Protein 1XHC (pdb70)

Radius of gyration: 20.97 Å; Cα contacts (8 Å, |Δi|>4): 782; chains: 1; bounding box: 45×45×58 Å

Structure (mmCIF, N/CA/C/O backbone):
data_1XHC
#
_entry.id   1XHC
#
_cell.length_a   60.335
_cell.length_b   73.737
_cell.length_c   95.849
_cell.angle_alpha   90.00
_cell.angle_beta   90.00
_cell.angle_gamma   90.00
#
_symmetry.space_group_name_H-M   'P 21 21 21'
#
loop_
_entity.id
_entity.type
_entity.pdbx_description
1 polymer 'NADH oxidase /nitrite reductase'
2 non-polymer 'FLAVIN-ADENINE DINUCLEOTIDE'
3 water water
#
loop_
_atom_site.group_PDB
_atom_site.id
_atom_site.type_symbol
_atom_site.label_atom_id
_atom_site.label_alt_id
_atom_site.label_comp_id
_atom_site.label_asym_id
_atom_site.label_entity_id
_atom_site.label_seq_id
_atom_site.pdbx_PDB_ins_code
_atom_site.Cartn_x
_atom_site.Cartn_y
_atom_site.Cartn_z
_atom_site.occupancy
_atom_site.B_iso_or_equiv
_atom_site.auth_seq_id
_atom_site.auth_comp_id
_atom_site.auth_asym_id
_atom_site.auth_atom_id
_atom_site.pdbx_PDB_model_num
ATOM 1 N N . SER A 1 9 ? 42.404 53.063 54.280 1.00 42.56 1 SER A N 1
ATOM 2 C CA . SER A 1 9 ? 41.203 53.562 53.521 1.00 42.50 1 SER A CA 1
ATOM 3 C C . SER A 1 9 ? 40.844 52.594 52.403 1.00 41.76 1 SER A C 1
ATOM 4 O O . SER A 1 9 ? 41.704 52.204 51.636 1.00 41.84 1 SER A O 1
ATOM 7 N N . LYS A 1 10 ? 39.576 52.188 52.349 1.00 41.23 2 LYS A N 1
ATOM 8 C CA . LYS A 1 10 ? 39.068 51.311 51.286 1.00 40.67 2 LYS A CA 1
ATOM 9 C C . LYS A 1 10 ? 38.683 52.150 50.048 1.00 39.74 2 LYS A C 1
ATOM 10 O O . LYS A 1 10 ? 37.814 53.006 50.119 1.00 39.27 2 LYS A O 1
ATOM 16 N N . VAL A 1 11 ? 39.372 51.910 48.941 1.00 38.79 3 VAL A N 1
ATOM 17 C CA . VAL A 1 11 ? 38.996 52.461 47.675 1.00 38.45 3 VAL A CA 1
ATOM 18 C C . VAL A 1 11 ? 38.308 51.365 46.850 1.00 37.75 3 VAL A C 1
ATOM 19 O O . VAL A 1 11 ? 38.867 50.284 46.610 1.00 37.23 3 VAL A O 1
ATOM 23 N N . VAL A 1 12 ? 37.075 51.650 46.457 1.00 36.67 4 VAL A N 1
ATOM 24 C CA . VAL A 1 12 ? 36.339 50.778 45.596 1.00 36.03 4 VAL A CA 1
ATOM 25 C C . VAL A 1 12 ? 36.220 51.423 44.217 1.00 34.96 4 VAL A C 1
ATOM 26 O O . VAL A 1 12 ? 35.959 52.616 44.081 1.00 34.15 4 VAL A O 1
ATOM 30 N N . ILE A 1 13 ? 36.445 50.608 43.206 1.00 34.67 5 ILE A N 1
ATOM 31 C CA . ILE A 1 13 ? 36.449 51.041 41.816 1.00 34.63 5 ILE A CA 1
ATOM 32 C C . ILE A 1 13 ? 35.489 50.127 41.071 1.00 34.99 5 ILE A C 1
ATOM 33 O O . ILE A 1 13 ? 35.664 48.903 41.088 1.00 34.52 5 ILE A O 1
ATOM 38 N N . VAL A 1 14 ? 34.474 50.725 40.445 1.00 35.10 6 VAL A N 1
ATOM 39 C CA . VAL A 1 14 ? 33.554 49.994 39.588 1.00 35.36 6 VAL A CA 1
ATOM 40 C C . VAL A 1 14 ? 34.018 50.171 38.146 1.00 35.46 6 VAL A C 1
ATOM 41 O O . VAL A 1 14 ? 33.979 51.296 37.602 1.00 34.34 6 VAL A O 1
ATOM 45 N N . GLY A 1 15 ? 34.449 49.047 37.544 1.00 35.58 7 GLY A N 1
ATOM 46 C CA . GLY A 1 15 ? 35.007 49.014 36.206 1.00 35.65 7 GLY A CA 1
ATOM 47 C C . GLY A 1 15 ? 36.491 48.649 36.205 1.00 36.19 7 GLY A C 1
ATOM 48 O O . GLY A 1 15 ? 37.293 49.253 36.917 1.00 36.41 7 GLY A O 1
ATOM 49 N N . ASN A 1 16 ? 36.845 47.671 35.379 1.00 36.57 8 ASN A N 1
ATOM 50 C CA . ASN A 1 16 ? 38.218 47.196 35.213 1.00 37.18 8 ASN A CA 1
ATOM 51 C C . ASN A 1 16 ? 38.702 47.371 33.734 1.00 37.37 8 ASN A C 1
ATOM 52 O O . ASN A 1 16 ? 39.489 46.591 33.239 1.00 37.43 8 ASN A O 1
ATOM 57 N N . GLY A 1 17 ? 38.199 48.407 33.047 1.00 37.25 9 GLY A N 1
ATOM 58 C CA . GLY A 1 17 ? 38.765 48.845 31.789 1.00 36.97 9 GLY A CA 1
ATOM 59 C C . GLY A 1 17 ? 40.098 49.512 32.098 1.00 37.12 9 GLY A C 1
ATOM 60 O O . GLY A 1 17 ? 40.545 49.463 33.223 1.00 37.95 9 GLY A O 1
ATOM 61 N N . PRO A 1 18 ? 40.742 50.131 31.114 1.00 36.38 10 PRO A N 1
ATOM 62 C CA . PRO A 1 18 ? 42.033 50.775 31.344 1.00 36.12 10 PRO A CA 1
ATOM 63 C C . PRO A 1 18 ? 42.041 51.897 32.433 1.00 35.60 10 PRO A C 1
ATOM 64 O O . PRO A 1 18 ? 43.051 52.127 33.064 1.00 35.51 10 PRO A O 1
ATOM 68 N N . GLY A 1 19 ? 40.916 52.573 32.598 1.00 35.49 11 GLY A N 1
ATOM 69 C CA . GLY A 1 19 ? 40.724 53.566 33.621 1.00 34.96 11 GLY A CA 1
ATOM 70 C C . GLY A 1 19 ? 40.825 52.954 34.995 1.00 34.95 11 GLY A C 1
ATOM 71 O O . GLY A 1 19 ? 41.715 53.297 35.760 1.00 34.08 11 GLY A O 1
ATOM 72 N N . GLY A 1 20 ? 39.890 52.052 35.304 1.00 35.15 12 GLY A N 1
ATOM 73 C CA . GLY A 1 20 ? 39.826 51.411 36.611 1.00 35.45 12 GLY A CA 1
ATOM 74 C C . GLY A 1 20 ? 41.040 50.566 36.929 1.00 35.67 12 GLY A C 1
ATOM 75 O O . GLY A 1 20 ? 41.500 50.503 38.080 1.00 35.02 12 GLY A O 1
ATOM 76 N N . PHE A 1 21 ? 41.553 49.909 35.908 1.00 36.37 13 PHE A N 1
ATOM 77 C CA . PHE A 1 21 ? 42.715 49.040 36.062 1.00 36.85 13 PHE A CA 1
ATOM 78 C C . PHE A 1 21 ? 43.972 49.852 36.414 1.00 36.48 13 PHE A C 1
ATOM 79 O O . PHE A 1 21 ? 44.739 49.479 37.289 1.00 35.92 13 PHE A O 1
ATOM 87 N N . GLU A 1 22 ? 44.163 50.964 35.711 1.00 36.43 14 GLU A N 1
ATOM 88 C CA . GLU A 1 22 ? 45.301 51.858 35.941 1.00 36.14 14 GLU A CA 1
ATOM 89 C C . GLU A 1 22 ? 45.200 52.501 37.323 1.00 35.31 14 GLU A C 1
ATOM 90 O O . GLU A 1 22 ? 46.180 52.532 38.071 1.00 34.93 14 GLU A O 1
ATOM 96 N N . LEU A 1 23 ? 44.008 52.990 37.666 1.00 34.78 15 LEU A N 1
ATOM 97 C CA . LEU A 1 23 ? 43.743 53.552 39.014 1.00 34.77 15 LEU A CA 1
ATOM 98 C C . LEU A 1 23 ? 44.113 52.574 40.105 1.00 34.67 15 LEU A C 1
ATOM 99 O O . LEU A 1 23 ? 44.777 52.944 41.055 1.00 34.98 15 LEU A O 1
ATOM 104 N N . ALA A 1 24 ? 43.697 51.319 39.943 1.00 34.73 16 ALA A N 1
ATOM 105 C CA . ALA A 1 24 ? 43.969 50.248 40.905 1.00 34.85 16 ALA A CA 1
ATOM 106 C C . ALA A 1 24 ? 45.469 49.991 41.097 1.00 34.94 16 ALA A C 1
ATOM 107 O O . ALA A 1 24 ? 45.949 49.961 42.224 1.00 35.35 16 ALA A O 1
ATOM 109 N N . LYS A 1 25 ? 46.201 49.824 39.998 1.00 34.93 17 LYS A N 1
ATOM 110 C CA . LYS A 1 25 ? 47.653 49.712 40.042 1.00 35.02 17 LYS A CA 1
ATOM 111 C C . LYS A 1 25 ? 48.312 50.884 40.765 1.00 34.74 17 LYS A C 1
ATOM 112 O O . LYS A 1 25 ? 49.225 50.676 41.529 1.00 34.11 17 LYS A O 1
ATOM 116 N N . GLN A 1 26 ? 47.837 52.107 40.517 1.00 35.24 18 GLN A N 1
ATOM 117 C CA . GLN A 1 26 ? 48.439 53.318 41.101 1.00 35.48 18 GLN A CA 1
ATOM 118 C C . GLN A 1 26 ? 48.102 53.533 42.575 1.00 35.24 18 GLN A C 1
ATOM 119 O O . GLN A 1 26 ? 48.813 54.282 43.252 1.00 34.58 18 GLN A O 1
ATOM 125 N N . LEU A 1 27 ? 47.022 52.903 43.054 1.00 35.24 19 LEU A N 1
ATOM 126 C CA . LEU A 1 27 ? 46.547 53.061 44.441 1.00 35.64 19 LEU A CA 1
ATOM 127 C C . LEU A 1 27 ? 46.855 51.885 45.388 1.00 35.40 19 LEU A C 1
ATOM 128 O O . LEU A 1 27 ? 46.778 52.044 46.609 1.00 34.41 19 LEU A O 1
ATOM 133 N N . SER A 1 28 ? 47.170 50.720 44.818 1.00 36.14 20 SER A N 1
ATOM 134 C CA . SER A 1 28 ? 47.188 49.443 45.571 1.00 36.77 20 SER A CA 1
ATOM 135 C C . SER A 1 28 ? 48.324 49.330 46.573 1.00 37.73 20 SER A C 1
ATOM 136 O O . SER A 1 28 ? 48.176 48.668 47.582 1.00 37.90 20 SER A O 1
ATOM 139 N N . GLN A 1 29 ? 49.456 49.987 46.290 1.00 38.83 21 GLN A N 1
ATOM 140 C CA . GLN A 1 29 ? 50.589 50.024 47.217 1.00 39.47 21 GLN A CA 1
ATOM 141 C C . GLN A 1 29 ? 50.333 50.975 48.385 1.00 39.77 21 GLN A C 1
ATOM 142 O O . GLN A 1 29 ? 51.113 51.016 49.305 1.00 39.44 21 GLN A O 1
ATOM 148 N N . THR A 1 30 ? 49.220 51.721 48.337 1.00 40.72 22 THR A N 1
ATOM 149 C CA . THR A 1 30 ? 48.919 52.796 49.310 1.00 41.15 22 THR A CA 1
ATOM 150 C C . THR A 1 30 ? 47.620 52.553 50.077 1.00 41.43 22 THR A C 1
ATOM 151 O O . THR A 1 30 ? 47.592 52.713 51.283 1.00 41.54 22 THR A O 1
ATOM 155 N N . TYR A 1 31 ? 46.541 52.215 49.347 1.00 41.83 23 TYR A N 1
ATOM 156 C CA . TYR A 1 31 ? 45.196 51.957 49.916 1.00 41.69 23 TYR A CA 1
ATOM 157 C C . TYR A 1 31 ? 44.787 50.497 49.775 1.00 41.38 23 TYR A C 1
ATOM 158 O O . TYR A 1 31 ? 45.455 49.705 49.093 1.00 40.84 23 TYR A O 1
ATOM 167 N N . GLU A 1 32 ? 43.687 50.162 50.440 1.00 41.25 24 GLU A N 1
ATOM 168 C CA . GLU A 1 32 ? 43.031 48.851 50.337 1.00 41.46 24 GLU A CA 1
ATOM 169 C C . GLU A 1 32 ? 42.059 48.962 49.165 1.00 40.89 24 GLU A C 1
ATOM 170 O O . GLU A 1 32 ? 41.011 49.611 49.291 1.00 41.03 24 GLU A O 1
ATOM 176 N N . VAL A 1 33 ? 42.431 48.365 48.020 1.00 40.22 25 VAL A N 1
ATOM 177 C CA . VAL A 1 33 ? 41.716 48.532 46.744 1.00 39.41 25 VAL A CA 1
ATOM 178 C C . VAL A 1 33 ? 40.873 47.306 46.315 1.00 38.78 25 VAL A C 1
ATOM 179 O O . VAL A 1 33 ? 41.376 46.200 46.192 1.00 38.48 25 VAL A O 1
ATOM 183 N N . THR A 1 34 ? 39.593 47.545 46.053 1.00 38.31 26 THR A N 1
ATOM 184 C CA . THR A 1 34 ? 38.696 46.542 45.423 1.00 37.96 26 THR A CA 1
ATOM 185 C C . THR A 1 34 ? 38.217 47.037 44.045 1.00 37.37 26 THR A C 1
ATOM 186 O O . THR A 1 34 ? 37.748 48.149 43.926 1.00 35.92 26 THR A O 1
ATOM 190 N N . VAL A 1 35 ? 38.351 46.179 43.025 1.00 37.65 27 VAL A N 1
ATOM 191 C CA . VAL A 1 35 ? 37.793 46.424 41.697 1.00 37.85 27 VAL A CA 1
ATOM 192 C C . VAL A 1 35 ? 36.601 45.516 41.458 1.00 38.42 27 VAL A C 1
ATOM 193 O O . VAL A 1 35 ? 36.652 44.299 41.742 1.00 38.15 27 VAL A O 1
ATOM 197 N N . ILE A 1 36 ? 35.524 46.102 40.931 1.00 38.83 28 ILE A N 1
ATOM 198 C CA . ILE A 1 36 ? 34.304 45.353 40.644 1.00 38.70 28 ILE A CA 1
ATOM 199 C C . ILE A 1 36 ? 34.026 45.506 39.156 1.00 38.85 28 ILE A C 1
ATOM 200 O O . ILE A 1 36 ? 33.905 46.611 38.666 1.00 38.86 28 ILE A O 1
ATOM 205 N N . ASP A 1 37 ? 33.947 44.387 38.442 1.00 38.79 29 ASP A N 1
ATOM 206 C CA . ASP A 1 37 ? 33.577 44.421 37.029 1.00 38.28 29 ASP A CA 1
ATOM 207 C C . ASP A 1 37 ? 32.628 43.278 36.687 1.00 38.26 29 ASP A C 1
ATOM 208 O O . ASP A 1 37 ? 32.776 42.180 37.186 1.00 37.23 29 ASP A O 1
ATOM 213 N N . LYS A 1 38 ? 31.676 43.554 35.798 1.00 38.72 30 LYS A N 1
ATOM 214 C CA . LYS A 1 38 ? 30.660 42.580 35.448 1.00 39.31 30 LYS A CA 1
ATOM 215 C C . LYS A 1 38 ? 31.142 41.566 34.416 1.00 39.01 30 LYS A C 1
ATOM 216 O O . LYS A 1 38 ? 30.503 40.533 34.239 1.00 38.32 30 LYS A O 1
ATOM 222 N N . GLU A 1 39 ? 32.253 41.850 33.733 1.00 39.04 31 GLU A N 1
ATOM 223 C CA . GLU A 1 39 ? 32.811 40.879 32.775 1.00 39.60 31 GLU A CA 1
ATOM 224 C C . GLU A 1 39 ? 33.559 39.772 33.538 1.00 39.17 31 GLU A C 1
ATOM 225 O O . GLU A 1 39 ? 34.165 40.032 34.587 1.00 38.32 31 GLU A O 1
ATOM 231 N N . PRO A 1 40 ? 33.455 38.524 33.061 1.00 39.27 32 PRO A N 1
ATOM 232 C CA . PRO A 1 40 ? 34.028 37.379 33.784 1.00 39.56 32 PRO A CA 1
ATOM 233 C C . PRO A 1 40 ? 35.560 37.187 33.615 1.00 39.85 32 PRO A C 1
ATOM 234 O O . PRO A 1 40 ? 36.101 36.192 34.104 1.00 40.73 32 PRO A O 1
ATOM 238 N N . VAL A 1 41 ? 36.230 38.1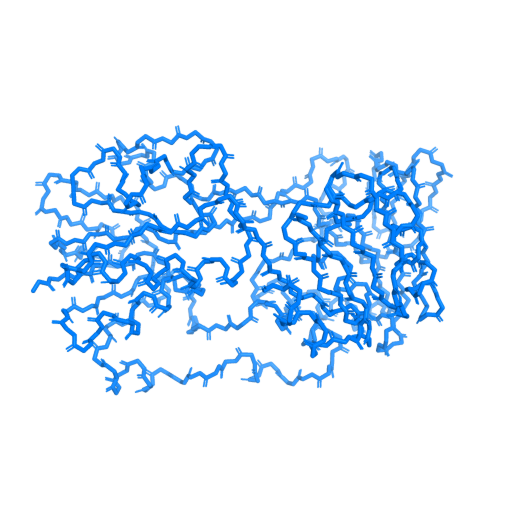51 32.966 1.00 39.92 33 VAL A N 1
ATOM 239 C CA . VAL A 1 41 ? 37.649 38.062 32.597 1.00 39.69 33 VAL A CA 1
ATOM 240 C C . VAL A 1 41 ? 38.408 39.292 33.086 1.00 39.37 33 VAL A C 1
ATOM 241 O O . VAL A 1 41 ? 37.824 40.379 33.227 1.00 39.04 33 VAL A O 1
ATOM 245 N N . PRO A 1 42 ? 39.709 39.130 33.336 1.00 39.01 34 PRO A N 1
ATOM 246 C CA . PRO A 1 42 ? 40.531 40.233 33.786 1.00 38.86 34 PRO A CA 1
ATOM 247 C C . PRO A 1 42 ? 40.779 41.278 32.667 1.00 39.03 34 PRO A C 1
ATOM 248 O O . PRO A 1 42 ? 40.274 41.136 31.541 1.00 38.59 34 PRO A O 1
ATOM 252 N N . TYR A 1 43 ? 41.528 42.325 32.996 1.00 38.45 35 TYR A N 1
ATOM 253 C CA . TYR A 1 43 ? 41.767 43.401 32.062 1.00 38.24 35 TYR A CA 1
ATOM 254 C C . TYR A 1 43 ? 42.374 42.897 30.725 1.00 37.85 35 TYR A C 1
ATOM 255 O O . TYR A 1 43 ? 43.301 42.090 30.721 1.00 37.78 35 TYR A O 1
ATOM 264 N N . TYR A 1 44 ? 41.810 43.366 29.606 1.00 37.65 36 TYR A N 1
ATOM 265 C CA . TYR A 1 44 ? 42.364 43.121 28.275 1.00 37.56 36 TYR A CA 1
ATOM 266 C C . TYR A 1 44 ? 42.385 44.419 27.543 1.00 37.30 36 TYR A C 1
ATOM 267 O O . TYR A 1 44 ? 41.595 45.280 27.807 1.00 37.49 36 TYR A O 1
ATOM 276 N N . SER A 1 45 ? 43.304 44.525 26.604 1.00 37.65 37 SER A N 1
ATOM 277 C CA . SER A 1 45 ? 43.487 45.695 25.774 1.00 37.71 37 SER A CA 1
ATOM 278 C C . SER A 1 45 ? 42.445 45.771 24.639 1.00 37.70 37 SER A C 1
ATOM 279 O O . SER A 1 45 ? 42.420 44.908 23.740 1.00 37.72 37 SER A O 1
ATOM 282 N N . LYS A 1 46 ? 41.595 46.804 24.687 1.00 36.92 38 LYS A N 1
ATOM 283 C CA . LYS A 1 46 ? 40.631 47.064 23.633 1.00 36.56 38 LYS A CA 1
ATOM 284 C C . LYS A 1 46 ? 41.267 47.566 22.322 1.00 36.79 38 LYS A C 1
ATOM 285 O O . LYS A 1 46 ? 40.812 47.164 21.251 1.00 37.27 38 LYS A O 1
ATOM 291 N N . PRO A 1 47 ? 42.242 48.476 22.382 1.00 36.48 39 PRO A N 1
ATOM 292 C CA . PRO A 1 47 ? 42.968 48.884 21.166 1.00 37.43 39 PRO A CA 1
ATOM 293 C C . PRO A 1 47 ? 43.589 47.723 20.338 1.00 37.72 39 PRO A C 1
ATOM 294 O O . PRO A 1 47 ? 43.827 47.893 19.145 1.00 37.71 39 PRO A O 1
ATOM 298 N N . MET A 1 48 ? 43.839 46.574 20.972 1.00 38.01 40 MET A N 1
ATOM 299 C CA . MET A 1 48 ? 44.395 45.423 20.283 1.00 38.35 40 MET A CA 1
ATOM 300 C C . MET A 1 48 ? 43.324 44.466 19.757 1.00 37.48 40 MET A C 1
ATOM 301 O O . MET A 1 48 ? 43.661 43.494 19.110 1.00 36.49 40 MET A O 1
ATOM 310 N N . LEU A 1 49 ? 42.046 44.740 20.007 1.00 37.50 41 LEU A N 1
ATOM 311 C CA . LEU A 1 49 ? 40.970 43.800 19.591 1.00 38.11 41 LEU A CA 1
ATOM 312 C C . LEU A 1 49 ? 40.846 43.609 18.068 1.00 37.55 41 LEU A C 1
ATOM 313 O O . LEU A 1 49 ? 40.642 42.515 17.628 1.00 37.03 41 LEU A O 1
ATOM 318 N N . SER A 1 50 ? 40.985 44.682 17.289 1.00 37.82 42 SER A N 1
ATOM 319 C CA . SER A 1 50 ? 41.033 44.579 15.809 1.00 38.23 42 SER A CA 1
ATOM 320 C C . SER A 1 50 ? 42.142 43.651 15.324 1.00 37.83 42 SER A C 1
ATOM 321 O O . SER A 1 50 ? 41.962 42.919 14.351 1.00 36.39 42 SER A O 1
ATOM 324 N N . HIS A 1 51 ? 43.296 43.714 16.003 1.00 37.96 43 HIS A N 1
ATOM 325 C CA . HIS A 1 51 ? 44.445 42.832 15.701 1.00 38.65 43 HIS A CA 1
ATOM 326 C C . HIS A 1 51 ? 44.125 41.361 15.899 1.00 36.99 43 HIS A C 1
ATOM 327 O O . HIS A 1 51 ? 44.513 40.540 15.098 1.00 36.92 43 HIS A O 1
ATOM 334 N N . TYR A 1 52 ? 43.454 41.065 16.997 1.00 35.86 44 TYR A N 1
ATOM 335 C CA . TYR A 1 52 ? 42.898 39.735 17.288 1.00 35.55 44 TYR A CA 1
ATOM 336 C C . TYR A 1 52 ? 41.862 39.289 16.240 1.00 35.11 44 TYR A C 1
ATOM 337 O O . TYR A 1 52 ? 41.990 38.209 15.665 1.00 34.98 44 TYR A O 1
ATOM 346 N N . ILE A 1 53 ? 40.867 40.148 15.977 1.00 34.46 45 ILE A N 1
ATOM 347 C CA . ILE A 1 53 ? 39.791 39.843 15.024 1.00 34.16 45 ILE A CA 1
ATOM 348 C C . ILE A 1 53 ? 40.355 39.477 13.644 1.00 34.49 45 ILE A C 1
ATOM 349 O O . ILE A 1 53 ? 39.896 38.508 13.019 1.00 34.87 45 ILE A O 1
ATOM 354 N N . ALA A 1 54 ? 41.352 40.248 13.194 1.00 34.02 46 ALA A N 1
ATOM 355 C CA . ALA A 1 54 ? 42.038 40.029 11.926 1.00 34.39 46 ALA A CA 1
ATOM 356 C C . ALA A 1 54 ? 42.992 38.822 11.905 1.00 34.55 46 ALA A C 1
ATOM 357 O O . ALA A 1 54 ? 43.470 38.430 10.833 1.00 34.89 46 ALA A O 1
ATOM 359 N N . GLY A 1 55 ? 43.261 38.229 13.067 1.00 35.07 47 GLY A N 1
ATOM 360 C CA . GLY A 1 55 ? 44.053 36.992 13.140 1.00 35.26 47 GLY A CA 1
ATOM 361 C C . GLY A 1 55 ? 45.571 37.197 13.310 1.00 35.51 47 GLY A C 1
ATOM 362 O O . GLY A 1 55 ? 46.328 36.283 13.100 1.00 34.97 47 GLY A O 1
ATOM 363 N N . PHE A 1 56 ? 45.995 38.398 13.703 1.00 36.12 48 PHE A N 1
ATOM 364 C CA . PHE A 1 56 ? 47.426 38.736 13.825 1.00 36.49 48 PHE A CA 1
ATOM 365 C C . PHE A 1 56 ? 48.019 38.298 15.155 1.00 36.85 48 PHE A C 1
ATOM 366 O O . PHE A 1 56 ? 49.242 38.037 15.250 1.00 37.05 48 PHE A O 1
ATOM 374 N N . ILE A 1 57 ? 47.173 38.233 16.182 1.00 37.00 49 ILE A N 1
ATOM 375 C CA . ILE A 1 57 ? 47.592 37.756 17.506 1.00 37.42 49 ILE A CA 1
ATOM 376 C C . ILE A 1 57 ? 46.581 36.762 18.068 1.00 37.66 49 ILE A C 1
ATOM 377 O O . ILE A 1 57 ? 45.375 36.867 17.789 1.00 37.78 49 ILE A O 1
ATOM 382 N N . PRO A 1 58 ? 47.060 35.818 18.876 1.00 37.65 50 PRO A N 1
ATOM 383 C CA . PRO A 1 58 ? 46.165 34.938 19.610 1.00 38.21 50 PRO A CA 1
ATOM 384 C C . PRO A 1 58 ? 45.342 35.679 20.686 1.00 38.70 50 PRO A C 1
ATOM 385 O O . PRO A 1 58 ? 45.779 36.725 21.219 1.00 39.20 50 PRO A O 1
ATOM 389 N N . ARG A 1 59 ? 44.157 35.153 20.984 1.00 39.02 51 ARG A N 1
ATOM 390 C CA . ARG A 1 59 ? 43.275 35.744 21.983 1.00 39.84 51 ARG A CA 1
ATOM 391 C C . ARG A 1 59 ? 43.989 36.039 23.338 1.00 40.68 51 ARG A C 1
ATOM 392 O O . ARG A 1 59 ? 43.722 37.081 23.970 1.00 41.52 51 ARG A O 1
ATOM 400 N N . ASN A 1 60 ? 44.886 35.140 23.768 1.00 41.41 52 ASN A N 1
ATOM 401 C CA . ASN A 1 60 ? 45.603 35.289 25.049 1.00 42.10 52 ASN A CA 1
ATOM 402 C C . ASN A 1 60 ? 46.549 36.502 25.125 1.00 42.80 52 ASN A C 1
ATOM 403 O O . ASN A 1 60 ? 46.806 37.026 26.217 1.00 42.36 52 ASN A O 1
ATOM 408 N N . ARG A 1 61 ? 47.042 36.960 23.970 1.00 43.27 53 ARG A N 1
ATOM 409 C CA . ARG A 1 61 ? 47.947 38.112 23.932 1.00 43.51 53 ARG A CA 1
ATOM 410 C C . ARG A 1 61 ? 47.227 39.414 24.314 1.00 43.80 53 ARG A C 1
ATOM 411 O O . ARG A 1 61 ? 47.864 40.395 24.612 1.00 43.84 53 ARG A O 1
ATOM 413 N N . LEU A 1 62 ? 45.893 39.404 24.295 1.00 44.32 54 LEU A N 1
ATOM 414 C CA . LEU A 1 62 ? 45.100 40.559 24.718 1.00 44.65 54 LEU A CA 1
ATOM 415 C C . LEU A 1 62 ? 45.174 40.791 26.226 1.00 45.44 54 LEU A C 1
ATOM 416 O O . LEU A 1 62 ? 44.899 41.912 26.690 1.00 45.15 54 LEU A O 1
ATOM 421 N N . PHE A 1 63 ? 45.516 39.734 26.972 1.00 46.27 55 PHE A N 1
ATOM 422 C CA . PHE A 1 63 ? 45.604 39.774 28.435 1.00 48.12 55 PHE A CA 1
ATOM 423 C C . PHE A 1 63 ? 47.054 39.970 28.963 1.00 48.92 55 PHE A C 1
ATOM 424 O O . PHE A 1 63 ? 47.811 39.013 29.068 1.00 48.74 55 PHE A O 1
ATOM 432 N N . PRO A 1 64 ? 47.425 41.204 29.298 1.00 50.73 56 PRO A N 1
ATOM 433 C CA . PRO A 1 64 ? 48.795 41.502 29.759 1.00 52.13 56 PRO A CA 1
ATOM 434 C C . PRO A 1 64 ? 49.168 40.910 31.127 1.00 53.43 56 PRO A C 1
ATOM 435 O O . PRO A 1 64 ? 50.338 40.579 31.346 1.00 53.59 56 PRO A O 1
ATOM 439 N N . TYR A 1 65 ? 48.195 40.779 32.037 1.00 55.09 57 TYR A N 1
ATOM 440 C CA . TYR A 1 65 ? 48.463 40.187 33.381 1.00 56.09 57 TYR A CA 1
ATOM 441 C C . TYR A 1 65 ? 47.413 39.116 33.731 1.00 57.19 57 TYR A C 1
ATOM 442 O O . TYR A 1 65 ? 46.226 39.249 33.391 1.00 57.30 57 TYR A O 1
ATOM 451 N N . SER A 1 66 ? 47.864 38.049 34.393 1.00 58.24 58 SER A N 1
ATOM 452 C CA . SER A 1 66 ? 46.956 37.005 34.885 1.00 58.93 58 SER A CA 1
ATOM 453 C C . SER A 1 66 ? 46.272 37.481 36.177 1.00 59.17 58 SER A C 1
ATOM 454 O O . SER A 1 66 ? 46.582 38.566 36.698 1.00 59.42 58 SER A O 1
ATOM 457 N N . LEU A 1 67 ? 45.340 36.675 36.687 1.00 59.37 59 LEU A N 1
ATOM 458 C CA . LEU A 1 67 ? 44.635 37.008 37.937 1.00 59.61 59 LEU A CA 1
ATOM 459 C C . LEU A 1 67 ? 45.598 37.051 39.130 1.00 59.78 59 LEU A C 1
ATOM 460 O O . LEU A 1 67 ? 45.411 37.841 40.060 1.00 59.26 59 LEU A O 1
ATOM 465 N N . ASP A 1 68 ? 46.641 36.216 39.070 1.00 60.22 60 ASP A N 1
ATOM 466 C CA . ASP A 1 68 ? 47.700 36.194 40.085 1.00 60.38 60 ASP A CA 1
ATOM 467 C C . ASP A 1 68 ? 48.454 37.517 40.200 1.00 60.30 60 ASP A C 1
ATOM 468 O O . ASP A 1 68 ? 49.019 37.815 41.252 1.00 60.57 60 ASP A O 1
ATOM 473 N N . TRP A 1 69 ? 48.479 38.305 39.130 1.00 60.06 61 TRP A N 1
ATOM 474 C CA . TRP A 1 69 ? 49.159 39.592 39.177 1.00 59.91 61 TRP A CA 1
ATOM 475 C C . TRP A 1 69 ? 48.366 40.628 39.990 1.00 58.57 61 TRP A C 1
ATOM 476 O O . TRP A 1 69 ? 48.957 41.445 40.683 1.00 58.70 61 TRP A O 1
ATOM 487 N N . TYR A 1 70 ? 47.037 40.583 39.909 1.00 56.80 62 TYR A N 1
ATOM 488 C CA . TYR A 1 70 ? 46.187 41.365 40.816 1.00 55.44 62 TYR A CA 1
ATOM 489 C C . TYR A 1 70 ? 46.484 40.965 42.259 1.00 54.33 62 TYR A C 1
ATOM 490 O O . TYR A 1 70 ? 46.604 41.818 43.127 1.00 53.97 62 TYR A O 1
ATOM 499 N N . ARG A 1 71 ? 46.607 39.654 42.485 1.00 53.14 63 ARG A N 1
ATOM 500 C CA . ARG A 1 71 ? 46.969 39.092 43.785 1.00 52.34 63 ARG A CA 1
ATOM 501 C C . ARG A 1 71 ? 48.309 39.687 44.274 1.00 51.70 63 ARG A C 1
ATOM 502 O O . ARG A 1 71 ? 48.361 40.320 45.321 1.00 50.78 63 ARG A O 1
ATOM 506 N N . LYS A 1 72 ? 49.371 39.498 43.484 1.00 51.10 64 LYS A N 1
ATOM 507 C CA . LYS A 1 72 ? 50.699 40.051 43.793 1.00 50.80 64 LYS A CA 1
ATOM 508 C C . LYS A 1 72 ? 50.702 41.560 44.128 1.00 50.47 64 LYS A C 1
ATOM 509 O O . LYS A 1 72 ? 51.541 42.014 44.901 1.00 50.22 64 LYS A O 1
ATOM 510 N N . ARG A 1 73 ? 49.769 42.316 43.532 1.00 50.12 65 ARG A N 1
ATOM 511 C CA . ARG A 1 73 ? 49.660 43.772 43.730 1.00 49.77 65 ARG A CA 1
ATOM 512 C C . ARG A 1 73 ? 48.792 44.172 44.934 1.00 49.04 65 ARG A C 1
ATOM 513 O O . ARG A 1 73 ? 48.741 45.340 45.285 1.00 48.83 65 ARG A O 1
ATOM 521 N N . GLY A 1 74 ? 48.106 43.212 45.549 1.00 48.12 66 GLY A N 1
ATOM 522 C CA . GLY A 1 74 ? 47.201 43.498 46.670 1.00 47.45 66 GLY A CA 1
ATOM 523 C C . GLY A 1 74 ? 45.839 44.087 46.262 1.00 46.87 66 GLY A C 1
ATOM 524 O O . GLY A 1 74 ? 45.180 44.762 47.064 1.00 47.36 66 GLY A O 1
ATOM 525 N N . ILE A 1 75 ? 45.409 43.812 45.037 1.00 45.45 67 ILE A N 1
ATOM 526 C CA . ILE A 1 75 ? 44.126 44.297 44.513 1.00 44.93 67 ILE A CA 1
ATOM 527 C C . ILE A 1 75 ? 43.054 43.187 44.613 1.00 43.94 67 ILE A C 1
ATOM 528 O O . ILE A 1 75 ? 43.198 42.141 43.978 1.00 44.02 67 ILE A O 1
ATOM 533 N N . GLU A 1 76 ? 41.999 43.404 45.399 1.00 42.77 68 GLU A N 1
ATOM 534 C CA . GLU A 1 76 ? 40.833 42.519 45.357 1.00 42.18 68 GLU A CA 1
ATOM 535 C C . GLU A 1 76 ? 40.045 42.771 44.050 1.00 40.71 68 GLU A C 1
ATOM 536 O O . GLU A 1 76 ? 39.536 43.856 43.809 1.00 39.36 68 GLU A O 1
ATOM 542 N N . ILE A 1 77 ? 39.957 41.734 43.228 1.00 39.82 69 ILE A N 1
ATOM 543 C CA . ILE A 1 77 ? 39.328 41.815 41.915 1.00 38.98 69 ILE A CA 1
ATOM 544 C C . ILE A 1 77 ? 38.064 40.942 41.912 1.00 38.35 69 ILE A C 1
ATOM 545 O O . ILE A 1 77 ? 38.140 39.727 42.002 1.00 38.28 69 ILE A O 1
ATOM 550 N N . ARG A 1 78 ? 36.910 41.595 41.812 1.00 37.58 70 ARG A N 1
ATOM 551 C CA . ARG A 1 78 ? 35.617 40.930 41.815 1.00 36.79 70 ARG A CA 1
ATOM 552 C C . ARG A 1 78 ? 34.973 40.956 40.429 1.00 36.11 70 ARG A C 1
ATOM 553 O O . ARG A 1 78 ? 34.325 41.922 40.029 1.00 36.57 70 ARG A O 1
ATOM 561 N N . LEU A 1 79 ? 35.163 39.865 39.715 1.00 35.76 71 LEU A N 1
ATOM 562 C CA . LEU A 1 79 ? 34.685 39.688 38.350 1.00 35.47 71 LEU A CA 1
ATOM 563 C C . LEU A 1 79 ? 33.297 39.031 38.301 1.00 35.25 71 LEU A C 1
ATOM 564 O O . LEU A 1 79 ? 32.795 38.520 39.323 1.00 34.59 71 LEU A O 1
ATOM 569 N N . ALA A 1 80 ? 32.697 39.054 37.100 1.00 34.95 72 ALA A N 1
ATOM 570 C CA . ALA A 1 80 ? 31.309 38.612 36.874 1.00 35.02 72 ALA A CA 1
ATOM 571 C C . ALA A 1 80 ? 30.343 39.150 37.955 1.00 35.35 72 ALA A C 1
ATOM 572 O O . ALA A 1 80 ? 29.492 38.419 38.463 1.00 35.49 72 ALA A O 1
ATOM 574 N N . GLU A 1 81 ? 30.519 40.423 38.314 1.00 35.79 73 GLU A N 1
ATOM 575 C CA . GLU A 1 81 ? 29.761 41.054 39.378 1.00 36.40 73 GLU A CA 1
ATOM 576 C C . GLU A 1 81 ? 29.313 42.462 38.997 1.00 37.00 73 GLU A C 1
ATOM 577 O O . GLU A 1 81 ? 30.130 43.343 38.790 1.00 36.80 73 GLU A O 1
ATOM 583 N N . GLU A 1 82 ? 27.999 42.657 38.920 1.00 37.90 74 GLU A N 1
ATOM 584 C CA . GLU A 1 82 ? 27.426 43.928 38.521 1.00 38.75 74 GLU A CA 1
ATOM 585 C C . GLU A 1 82 ? 27.015 44.741 39.747 1.00 38.23 74 GLU A C 1
ATOM 586 O O . GLU A 1 82 ? 26.322 44.237 40.633 1.00 37.72 74 GLU A O 1
ATOM 592 N N . ALA A 1 83 ? 27.480 46.000 39.790 1.00 38.06 75 ALA A N 1
ATOM 593 C CA . ALA A 1 83 ? 27.005 46.984 40.730 1.00 37.67 75 ALA A CA 1
ATOM 594 C C . ALA A 1 83 ? 25.631 47.497 40.292 1.00 37.97 75 ALA A C 1
ATOM 595 O O . ALA A 1 83 ? 25.452 48.009 39.160 1.00 36.91 75 ALA A O 1
ATOM 597 N N . LYS A 1 84 ? 24.665 47.348 41.200 1.00 38.64 76 LYS A N 1
ATOM 598 C CA . LYS A 1 84 ? 23.263 47.679 40.938 1.00 39.46 76 LYS A CA 1
ATOM 599 C C . LYS A 1 84 ? 22.938 49.072 41.494 1.00 39.07 76 LYS A C 1
ATOM 600 O O . LYS A 1 84 ? 22.185 49.830 40.890 1.00 39.25 76 LYS A O 1
ATOM 606 N N . LEU A 1 85 ? 23.494 49.395 42.653 1.00 38.64 77 LEU A N 1
ATOM 607 C CA . LEU A 1 85 ? 23.179 50.634 43.302 1.00 38.56 77 LEU A CA 1
ATOM 608 C C . LEU A 1 85 ? 24.306 51.054 44.220 1.00 38.53 77 LEU A C 1
ATOM 609 O O . LEU A 1 85 ? 25.019 50.219 44.779 1.00 38.30 77 LEU A O 1
ATOM 614 N N . ILE A 1 86 ? 24.474 52.368 44.352 1.00 38.78 78 ILE A N 1
ATOM 615 C CA . ILE A 1 86 ? 25.401 52.953 45.301 1.00 38.86 78 ILE A CA 1
ATOM 616 C C . ILE A 1 86 ? 24.552 53.496 46.443 1.00 38.69 78 ILE A C 1
ATOM 617 O O . ILE A 1 86 ? 23.687 54.365 46.242 1.00 38.10 78 ILE A O 1
ATOM 622 N N . ASP A 1 87 ? 24.774 52.945 47.632 1.00 38.74 79 ASP A N 1
ATOM 623 C CA . ASP A 1 87 ? 24.082 53.366 48.836 1.00 38.52 79 ASP A CA 1
ATOM 624 C C . ASP A 1 87 ? 25.010 54.390 49.445 1.00 38.40 79 ASP A C 1
ATOM 625 O O . ASP A 1 87 ? 25.981 54.049 50.121 1.00 38.38 79 ASP A O 1
ATOM 630 N N . ARG A 1 88 ? 24.744 55.654 49.149 1.00 38.31 80 ARG A N 1
ATOM 631 C CA . ARG A 1 88 ? 25.599 56.736 49.600 1.00 38.84 80 ARG A CA 1
ATOM 632 C C . ARG A 1 88 ? 25.385 56.932 51.081 1.00 38.95 80 ARG A C 1
ATOM 633 O O . ARG A 1 88 ? 26.288 57.332 51.794 1.00 39.06 80 ARG A O 1
ATOM 641 N N . GLY A 1 89 ? 24.170 56.613 51.530 1.00 39.66 81 GLY A N 1
ATOM 642 C CA . GLY A 1 89 ? 23.858 56.529 52.935 1.00 40.16 81 GLY A CA 1
ATOM 643 C C . GLY A 1 89 ? 24.855 55.732 53.759 1.00 40.31 81 GLY A C 1
ATOM 644 O O . GLY A 1 89 ? 25.277 56.199 54.816 1.00 40.89 81 GLY A O 1
ATOM 645 N N . ARG A 1 90 ? 25.293 54.573 53.250 1.00 40.32 82 ARG A N 1
ATOM 646 C CA . ARG A 1 90 ? 25.814 53.531 54.114 1.00 40.30 82 ARG A CA 1
ATOM 647 C C . ARG A 1 90 ? 27.312 53.132 54.303 1.00 39.71 82 ARG A C 1
ATOM 648 O O . ARG A 1 90 ? 27.554 52.328 55.208 1.00 42.06 82 ARG A O 1
ATOM 656 N N . LYS A 1 91 ? 28.329 53.553 53.564 1.00 38.68 83 LYS A N 1
ATOM 657 C CA . LYS A 1 91 ? 28.378 53.931 52.167 1.00 37.34 83 LYS A CA 1
ATOM 658 C C . LYS A 1 91 ? 28.890 52.623 51.496 1.00 36.13 83 LYS A C 1
ATOM 659 O O . LYS A 1 91 ? 30.042 52.191 51.719 1.00 35.36 83 LYS A O 1
ATOM 665 N N . VAL A 1 92 ? 28.016 51.950 50.771 1.00 34.80 84 VAL A N 1
ATOM 666 C CA . VAL A 1 92 ? 28.304 50.627 50.278 1.00 34.25 84 VAL A CA 1
ATOM 667 C C . VAL A 1 92 ? 27.879 50.563 48.825 1.00 34.18 84 VAL A C 1
ATOM 668 O O . VAL A 1 92 ? 27.024 51.328 48.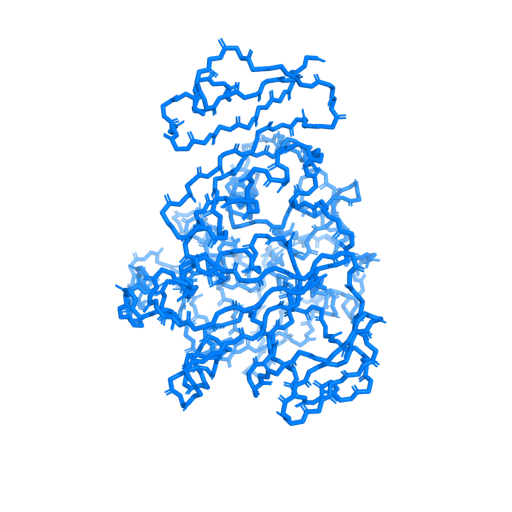389 1.00 33.80 84 VAL A O 1
ATOM 672 N N . VAL A 1 93 ? 28.496 49.655 48.070 1.00 33.93 85 VAL A N 1
ATOM 673 C CA . VAL A 1 93 ? 28.043 49.352 46.734 1.00 33.49 85 VAL A CA 1
ATOM 674 C C . VAL A 1 93 ? 27.300 48.035 46.792 1.00 33.66 85 VAL A C 1
ATOM 675 O O . VAL A 1 93 ? 27.821 47.050 47.276 1.00 33.75 85 VAL A O 1
ATOM 679 N N . ILE A 1 94 ? 26.088 48.027 46.276 1.00 34.33 86 ILE A N 1
ATOM 680 C CA . ILE A 1 94 ? 25.260 46.833 46.245 1.00 35.01 86 ILE A CA 1
ATOM 681 C C . ILE A 1 94 ? 25.447 46.149 44.911 1.00 35.40 86 ILE A C 1
ATOM 682 O O . ILE A 1 94 ? 25.191 46.728 43.891 1.00 34.71 86 ILE A O 1
ATOM 687 N N . THR A 1 95 ? 25.925 44.913 44.927 1.00 36.98 87 THR A N 1
ATOM 688 C CA . THR A 1 95 ? 25.997 44.100 43.708 1.00 38.02 87 THR A CA 1
ATOM 689 C C . THR A 1 95 ? 24.956 43.024 43.845 1.00 39.13 87 THR A C 1
ATOM 690 O O . THR A 1 95 ? 24.205 43.038 44.817 1.00 39.18 87 THR A O 1
ATOM 694 N N . GLU A 1 96 ? 24.895 42.095 42.888 1.00 40.54 88 GLU A N 1
ATOM 695 C CA . GLU A 1 96 ? 24.038 40.898 43.045 1.00 41.93 88 GLU A CA 1
ATOM 696 C C . GLU A 1 96 ? 24.647 39.838 43.996 1.00 42.30 88 GLU A C 1
ATOM 697 O O . GLU A 1 96 ? 23.918 39.055 44.610 1.00 43.05 88 GLU A O 1
ATOM 703 N N . LYS A 1 97 ? 25.969 39.832 44.141 1.00 42.45 89 LYS A N 1
ATOM 704 C CA . LYS A 1 97 ? 26.639 38.894 45.050 1.00 42.39 89 LYS A CA 1
ATOM 705 C C . LYS A 1 97 ? 26.680 39.402 46.490 1.00 41.95 89 LYS A C 1
ATOM 706 O O . LYS A 1 97 ? 26.915 38.623 47.430 1.00 42.18 89 LYS A O 1
ATOM 712 N N . GLY A 1 98 ? 26.445 40.697 46.680 1.00 41.35 90 GLY A N 1
ATOM 713 C CA . GLY A 1 98 ? 26.408 41.261 48.025 1.00 40.78 90 GLY A CA 1
ATOM 714 C C . GLY A 1 98 ? 26.674 42.746 48.089 1.00 40.46 90 GLY A C 1
ATOM 715 O O . GLY A 1 98 ? 26.327 43.483 47.188 1.00 40.71 90 GLY A O 1
ATOM 716 N N . GLU A 1 99 ? 27.297 43.170 49.178 1.00 40.19 91 GLU A N 1
ATOM 717 C CA . GLU A 1 99 ? 27.517 44.584 49.474 1.00 40.27 91 GLU A CA 1
ATOM 718 C C . GLU A 1 99 ? 29.004 44.831 49.739 1.00 38.64 91 GLU A C 1
ATOM 719 O O . GLU A 1 99 ? 29.660 44.017 50.405 1.00 38.79 91 GLU A O 1
ATOM 725 N N . VAL A 1 100 ? 29.525 45.934 49.196 1.00 36.93 92 VAL A N 1
ATOM 726 C CA . VAL A 1 100 ? 30.955 46.263 49.256 1.00 35.42 92 VAL A CA 1
ATOM 727 C C . VAL A 1 100 ? 31.142 47.695 49.819 1.00 34.67 92 VAL A C 1
ATOM 728 O O . VAL A 1 100 ? 30.835 48.695 49.155 1.00 33.48 92 VAL A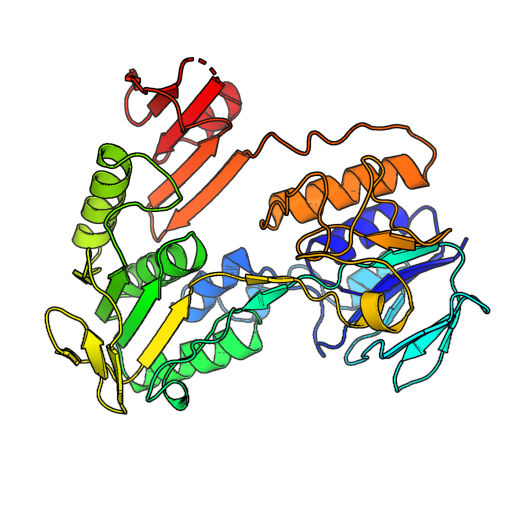 O 1
ATOM 732 N N . PRO A 1 101 ? 31.633 47.776 51.058 1.00 34.09 93 PRO A N 1
ATOM 733 C CA . PRO A 1 101 ? 31.824 49.043 51.727 1.00 33.60 93 PRO A CA 1
ATOM 734 C C . PRO A 1 101 ? 32.999 49.850 51.172 1.00 33.28 93 PRO A C 1
ATOM 735 O O . PRO A 1 101 ? 33.985 49.275 50.720 1.00 33.20 93 PRO A O 1
ATOM 739 N N . TYR A 1 102 ? 32.879 51.182 51.200 1.00 32.92 94 TYR A N 1
ATOM 740 C CA . TYR A 1 102 ? 33.934 52.053 50.682 1.00 32.64 94 TYR A CA 1
ATOM 741 C C . TYR A 1 102 ? 34.085 53.292 51.537 1.00 32.94 94 TYR A C 1
ATOM 742 O O . TYR A 1 102 ? 33.120 53.802 52.115 1.00 32.76 94 TYR A O 1
ATOM 751 N N . ASP A 1 103 ? 35.320 53.765 51.618 1.00 33.44 95 ASP A N 1
ATOM 752 C CA . ASP A 1 103 ? 35.603 55.103 52.083 1.00 33.73 95 ASP A CA 1
ATOM 753 C C . ASP A 1 103 ? 35.654 56.062 50.899 1.00 33.73 95 ASP A C 1
ATOM 754 O O . ASP A 1 103 ? 35.108 57.138 50.958 1.00 34.57 95 ASP A O 1
ATOM 759 N N . THR A 1 104 ? 36.297 55.638 49.818 1.00 33.82 96 THR A N 1
ATOM 760 C CA . THR A 1 104 ? 36.266 56.356 48.554 1.00 33.27 96 THR A CA 1
ATOM 761 C C . THR A 1 104 ? 35.806 55.404 47.468 1.00 32.76 96 THR A C 1
ATOM 762 O O . THR A 1 104 ? 36.302 54.296 47.369 1.00 31.15 96 THR A O 1
ATOM 766 N N . LEU A 1 105 ? 34.835 55.873 46.677 1.00 32.57 97 LEU A N 1
ATOM 767 C CA . LEU A 1 105 ? 34.325 55.175 45.523 1.00 32.39 97 LEU A CA 1
ATOM 768 C C . LEU A 1 105 ? 34.749 55.921 44.244 1.00 32.30 97 LEU A C 1
ATOM 769 O O . LEU A 1 105 ? 34.522 57.128 44.129 1.00 31.97 97 LEU A O 1
ATOM 774 N N . VAL A 1 106 ? 35.369 55.201 43.302 1.00 31.66 98 VAL A N 1
ATOM 775 C CA . VAL A 1 106 ? 35.596 55.747 41.952 1.00 31.83 98 VAL A CA 1
ATOM 776 C C . VAL A 1 106 ? 34.810 54.966 40.886 1.00 31.71 98 VAL A C 1
ATOM 777 O O . VAL A 1 106 ? 34.902 53.744 40.782 1.00 31.41 98 VAL A O 1
ATOM 781 N N . LEU A 1 107 ? 34.000 55.696 40.132 1.00 31.75 99 LEU A N 1
ATOM 782 C CA . LEU A 1 107 ? 33.255 55.129 39.015 1.00 31.17 99 LEU A CA 1
ATOM 783 C C . LEU A 1 107 ? 34.067 55.231 37.723 1.00 31.14 99 LEU A C 1
ATOM 784 O O . LEU A 1 107 ? 34.411 56.325 37.278 1.00 31.27 99 LEU A O 1
ATOM 789 N N . ALA A 1 108 ? 34.381 54.076 37.151 1.00 31.01 100 ALA A N 1
ATOM 790 C CA . ALA A 1 108 ? 35.030 53.961 35.857 1.00 30.88 100 ALA A CA 1
ATOM 791 C C . ALA A 1 108 ? 34.199 52.975 34.969 1.00 30.86 100 ALA A C 1
ATOM 792 O O . ALA A 1 108 ? 34.730 52.022 34.414 1.00 30.36 100 ALA A O 1
ATOM 794 N N . THR A 1 109 ? 32.889 53.258 34.863 1.00 31.15 101 THR A N 1
ATOM 795 C CA . THR A 1 109 ? 31.893 52.377 34.230 1.00 30.93 101 THR A CA 1
ATOM 796 C C . THR A 1 109 ? 31.921 52.416 32.700 1.00 31.77 101 THR A C 1
ATOM 797 O O . THR A 1 109 ? 31.161 51.671 32.044 1.00 31.95 101 THR A O 1
ATOM 801 N N . GLY A 1 110 ? 32.774 53.288 32.147 1.00 31.69 102 GLY A N 1
ATOM 802 C CA . GLY A 1 110 ? 33.030 53.349 30.743 1.00 32.03 102 GLY A CA 1
ATOM 803 C C . GLY A 1 110 ? 31.869 53.725 29.865 1.00 32.55 102 GLY A C 1
ATOM 804 O O . GLY A 1 110 ? 31.043 54.594 30.213 1.00 32.98 102 GLY A O 1
ATOM 805 N N . ALA A 1 111 ? 31.814 53.077 28.707 1.00 33.59 103 ALA A N 1
ATOM 806 C CA . ALA A 1 111 ? 30.756 53.305 27.712 1.00 34.64 103 ALA A CA 1
ATOM 807 C C . ALA A 1 111 ? 30.346 52.028 26.945 1.00 36.22 103 ALA A C 1
ATOM 808 O O . ALA A 1 111 ? 31.055 51.004 26.959 1.00 35.42 103 ALA A O 1
ATOM 810 N N . ARG A 1 112 ? 29.206 52.130 26.256 1.00 37.86 104 ARG A N 1
ATOM 811 C CA . ARG A 1 112 ? 28.725 51.116 25.352 1.00 40.03 104 ARG A CA 1
ATOM 812 C C . ARG A 1 112 ? 28.776 51.649 23.949 1.00 40.09 104 ARG A C 1
ATOM 813 O O . ARG A 1 112 ? 28.715 52.853 23.743 1.00 40.00 104 ARG A O 1
ATOM 821 N N . ALA A 1 113 ? 28.807 50.739 22.977 1.00 40.79 105 ALA A N 1
ATOM 822 C CA . ALA A 1 113 ? 28.590 51.103 21.577 1.00 41.31 105 ALA A CA 1
ATOM 823 C C . ALA A 1 113 ? 27.199 51.718 21.408 1.00 42.40 105 ALA A C 1
ATOM 824 O O . ALA A 1 113 ? 26.212 51.229 21.978 1.00 42.19 105 ALA A O 1
ATOM 826 N N . ARG A 1 114 ? 27.127 52.821 20.665 1.00 44.04 106 ARG A N 1
ATOM 827 C CA . ARG A 1 114 ? 25.838 53.363 20.232 1.00 44.89 106 ARG A CA 1
ATOM 828 C C . ARG A 1 114 ? 25.223 52.306 19.314 1.00 46.38 106 ARG A C 1
ATOM 829 O O . ARG A 1 114 ? 25.856 51.859 18.365 1.00 46.15 106 ARG A O 1
ATOM 833 N N . GLU A 1 115 ? 24.018 51.868 19.650 1.00 48.68 107 GLU A N 1
ATOM 834 C CA . GLU A 1 115 ? 23.294 50.859 18.882 1.00 50.76 107 GLU A CA 1
ATOM 835 C C . GLU A 1 115 ? 22.622 51.515 17.656 1.00 51.23 107 GLU A C 1
ATOM 836 O O . GLU A 1 115 ? 22.060 52.615 17.775 1.00 51.70 107 GLU A O 1
ATOM 842 N N . PRO A 1 116 ? 22.625 50.832 16.503 1.00 51.65 108 PRO A N 1
ATOM 843 C CA . PRO A 1 116 ? 21.919 51.361 15.295 1.00 51.63 108 PRO A CA 1
ATOM 844 C C . PRO A 1 116 ? 20.400 51.238 15.468 1.00 51.55 108 PRO A C 1
ATOM 845 O O . PRO A 1 116 ? 19.930 50.283 16.108 1.00 51.49 108 PRO A O 1
ATOM 849 N N . GLN A 1 117 ? 19.645 52.196 14.934 1.00 51.41 109 GLN A N 1
ATOM 850 C CA . GLN A 1 117 ? 18.163 52.193 15.073 1.00 51.31 109 GLN A CA 1
ATOM 851 C C . GLN A 1 117 ? 17.432 52.131 13.723 1.00 51.19 109 GLN A C 1
ATOM 852 O O . GLN A 1 117 ? 16.287 52.561 13.620 1.00 51.51 109 GLN A O 1
ATOM 854 N N . ILE A 1 118 ? 18.086 51.593 12.698 1.00 50.71 110 ILE A N 1
ATOM 855 C CA . ILE A 1 118 ? 17.459 51.463 11.369 1.00 50.46 110 ILE A CA 1
ATOM 856 C C . ILE A 1 118 ? 16.644 50.197 11.240 1.00 49.58 110 ILE A C 1
ATOM 857 O O . ILE A 1 118 ? 16.758 49.292 12.071 1.00 49.98 110 ILE A O 1
ATOM 862 N N . LYS A 1 119 ? 15.811 50.161 10.191 1.00 48.29 111 LYS A N 1
ATOM 863 C CA . LYS A 1 119 ? 15.220 48.927 9.679 1.00 47.23 111 LYS A CA 1
ATOM 864 C C . LYS A 1 119 ? 16.350 47.907 9.439 1.00 45.52 111 LYS A C 1
ATOM 865 O O . LYS A 1 119 ? 17.269 48.176 8.687 1.00 44.87 111 LYS A O 1
ATOM 871 N N . GLY A 1 120 ? 16.263 46.751 10.094 1.00 43.96 112 GLY A N 1
ATOM 872 C CA . GLY A 1 120 ? 17.251 45.683 9.949 1.00 43.06 112 GLY A CA 1
ATOM 873 C C . GLY A 1 120 ? 18.436 45.790 10.889 1.00 42.12 112 GLY A C 1
ATOM 874 O O . GLY A 1 120 ? 19.461 45.204 10.631 1.00 41.13 112 GLY A O 1
ATOM 875 N N . LYS A 1 121 ? 18.281 46.532 11.987 1.00 41.44 113 LYS A N 1
ATOM 876 C CA . LYS A 1 121 ? 19.357 46.702 12.967 1.00 41.74 113 LYS A CA 1
ATOM 877 C C . LYS A 1 121 ? 19.815 45.370 13.560 1.00 41.31 113 LYS A C 1
ATOM 878 O O . LYS A 1 121 ? 20.955 45.236 13.965 1.00 41.76 113 LYS A O 1
ATOM 884 N N . GLU A 1 122 ? 18.929 44.389 13.583 1.00 41.04 114 GLU A N 1
ATOM 885 C CA . GLU A 1 122 ? 19.263 43.066 14.073 1.00 40.87 114 GLU A CA 1
ATOM 886 C C . GLU A 1 122 ? 20.333 42.335 13.246 1.00 40.65 114 GLU A C 1
ATOM 887 O O . GLU A 1 122 ? 20.758 41.257 13.635 1.00 40.33 114 GLU A O 1
ATOM 893 N N . TYR A 1 123 ? 20.722 42.904 12.094 1.00 40.41 115 TYR A N 1
ATOM 894 C CA . TYR A 1 123 ? 21.778 42.345 11.240 1.00 39.79 115 TYR A CA 1
ATOM 895 C C . TYR A 1 123 ? 23.121 43.026 11.436 1.00 39.25 115 TYR A C 1
ATOM 896 O O . TYR A 1 123 ? 24.110 42.616 10.823 1.00 39.38 115 TYR A O 1
ATOM 905 N N . LEU A 1 124 ? 23.145 44.062 12.274 1.00 38.51 116 LEU A N 1
ATOM 906 C CA . LEU A 1 124 ? 24.332 44.857 12.522 1.00 38.56 116 LEU A CA 1
ATOM 907 C C . LEU A 1 124 ? 24.970 44.484 13.856 1.00 37.96 116 LEU A C 1
ATOM 908 O O . LEU A 1 124 ? 24.277 44.337 14.841 1.00 37.87 116 LEU A O 1
ATOM 913 N N . LEU A 1 125 ? 26.297 44.357 13.866 1.00 37.66 117 LEU A N 1
ATOM 914 C CA . LEU A 1 125 ? 27.076 44.033 15.060 1.00 37.14 117 LEU A CA 1
ATOM 915 C C . LEU A 1 125 ? 27.771 45.295 15.545 1.00 36.81 117 LEU A C 1
ATOM 916 O O . LEU A 1 125 ? 28.073 46.188 14.755 1.00 37.15 117 LEU A O 1
ATOM 921 N N . THR A 1 126 ? 28.022 45.366 16.848 1.00 36.10 118 THR A N 1
ATOM 922 C CA . THR A 1 126 ? 28.885 46.395 17.397 1.00 35.18 118 THR A CA 1
ATOM 923 C C . THR A 1 126 ? 30.062 45.760 18.109 1.00 34.68 118 THR A C 1
ATOM 924 O O . THR A 1 126 ? 30.082 44.554 18.383 1.00 34.66 118 THR A O 1
ATOM 928 N N . LEU A 1 127 ? 31.047 46.583 18.364 1.00 34.47 119 LEU A N 1
ATOM 929 C CA . LEU A 1 127 ? 32.299 46.179 18.916 1.00 34.76 119 LEU A CA 1
ATOM 930 C C . LEU A 1 127 ? 32.643 47.043 20.090 1.00 35.12 119 LEU A C 1
ATOM 931 O O . LEU A 1 127 ? 32.843 48.274 19.953 1.00 34.44 119 LEU A O 1
ATOM 936 N N . ARG A 1 128 ? 32.757 46.380 21.248 1.00 35.36 120 ARG A N 1
ATOM 937 C CA . ARG A 1 128 ? 33.107 47.025 22.481 1.00 34.67 120 ARG A CA 1
ATOM 938 C C . ARG A 1 128 ? 33.935 46.096 23.334 1.00 33.96 120 ARG A C 1
ATOM 939 O O . ARG A 1 128 ? 35.025 46.482 23.794 1.00 34.49 120 ARG A O 1
ATOM 947 N N . THR A 1 129 ? 33.431 44.877 23.548 1.00 32.89 121 THR A N 1
ATOM 948 C CA . THR A 1 129 ? 34.093 43.884 24.427 1.00 32.26 121 THR A CA 1
ATOM 949 C C . THR A 1 129 ? 34.815 42.819 23.656 1.00 32.16 121 THR A C 1
ATOM 950 O O . THR A 1 129 ? 34.606 42.642 22.465 1.00 32.06 121 THR A O 1
ATOM 954 N N . ILE A 1 130 ? 35.642 42.070 24.381 1.00 32.11 122 ILE A N 1
ATOM 955 C CA . ILE A 1 130 ? 36.319 40.899 23.831 1.00 32.18 122 ILE A CA 1
ATOM 956 C C . ILE A 1 130 ? 35.309 39.873 23.264 1.00 32.19 122 ILE A C 1
ATOM 957 O O . ILE A 1 130 ? 35.616 39.147 22.338 1.00 32.11 122 ILE A O 1
ATOM 962 N N . PHE A 1 131 ? 34.107 39.844 23.834 1.00 32.52 123 PHE A N 1
ATOM 963 C CA . PHE A 1 131 ? 33.072 38.886 23.453 1.00 32.47 123 PHE A CA 1
ATOM 964 C C . PHE A 1 131 ? 32.432 39.287 22.155 1.00 32.22 123 PHE A C 1
ATOM 965 O O . PHE A 1 131 ? 32.145 38.442 21.338 1.00 32.07 123 PHE A O 1
ATOM 973 N N . ASP A 1 132 ? 32.261 40.584 21.948 1.00 32.26 124 ASP A N 1
ATOM 974 C CA . ASP A 1 132 ? 31.924 41.123 20.617 1.00 32.64 124 ASP A CA 1
ATOM 975 C C . ASP A 1 132 ? 32.980 40.815 19.592 1.00 32.99 124 ASP A C 1
ATOM 976 O O . ASP A 1 132 ? 32.655 40.507 18.452 1.00 33.67 124 ASP A O 1
ATOM 981 N N . ALA A 1 133 ? 34.244 40.967 19.970 1.00 33.42 125 ALA A N 1
ATOM 982 C CA . ALA A 1 133 ? 35.369 40.665 19.061 1.00 33.74 125 ALA A CA 1
ATOM 983 C C . ALA A 1 133 ? 35.353 39.205 18.613 1.00 33.79 125 ALA A C 1
ATOM 984 O O . ALA A 1 133 ? 35.576 38.916 17.439 1.00 33.70 125 ALA A O 1
ATOM 986 N N . ASP A 1 134 ? 35.115 38.293 19.568 1.00 34.14 126 ASP A N 1
ATOM 987 C CA . ASP A 1 134 ? 35.000 36.838 19.284 1.00 34.57 126 ASP A CA 1
ATOM 988 C C . ASP A 1 134 ? 33.920 36.533 18.243 1.00 35.02 126 ASP A C 1
ATOM 989 O O . ASP A 1 134 ? 34.136 35.728 17.352 1.00 34.78 126 ASP A O 1
ATOM 994 N N . ARG A 1 135 ? 32.745 37.145 18.415 1.00 35.65 127 ARG A N 1
ATOM 995 C CA . ARG A 1 135 ? 31.613 36.947 17.503 1.00 37.32 127 ARG A CA 1
ATOM 996 C C . ARG A 1 135 ? 31.885 37.522 16.113 1.00 36.03 127 ARG A C 1
ATOM 997 O O . ARG A 1 135 ? 31.590 36.889 15.114 1.00 35.94 127 ARG A O 1
ATOM 1005 N N . ILE A 1 136 ? 32.443 38.733 16.071 1.00 35.46 128 ILE A N 1
ATOM 1006 C CA . ILE A 1 136 ? 32.890 39.350 14.823 1.00 34.73 128 ILE A CA 1
ATOM 1007 C C . ILE A 1 136 ? 33.953 38.505 14.151 1.00 33.77 128 ILE A C 1
ATOM 1008 O O . ILE A 1 136 ? 33.851 38.238 12.987 1.00 33.19 128 ILE A O 1
ATOM 1013 N N . LYS A 1 137 ? 34.959 38.051 14.895 1.00 33.52 129 LYS A N 1
ATOM 1014 C CA . LYS A 1 137 ? 35.984 37.187 14.318 1.00 33.65 129 LYS A CA 1
ATOM 1015 C C . LYS A 1 137 ? 35.360 35.915 13.653 1.00 33.60 129 LYS A C 1
ATOM 1016 O O . LYS A 1 137 ? 35.596 35.651 12.474 1.00 33.30 129 LYS A O 1
ATOM 1022 N N . GLU A 1 138 ? 34.562 35.165 14.409 1.00 33.51 130 GLU A N 1
ATOM 1023 C CA . GLU A 1 138 ? 33.881 33.959 13.894 1.00 34.45 130 GLU A CA 1
ATOM 1024 C C . GLU A 1 138 ? 32.947 34.234 12.686 1.00 33.86 130 GLU A C 1
ATOM 1025 O O . GLU A 1 138 ? 32.912 33.448 11.774 1.00 34.08 130 GLU A O 1
ATOM 1031 N N . SER A 1 139 ? 32.226 35.354 12.684 1.00 33.70 131 SER A N 1
ATOM 1032 C CA . SER A 1 139 ? 31.415 35.791 11.514 1.00 33.88 131 SER A CA 1
ATOM 1033 C C . SER A 1 139 ? 32.213 36.103 10.236 1.00 33.46 131 SER A C 1
ATOM 1034 O O . SER A 1 139 ? 31.750 35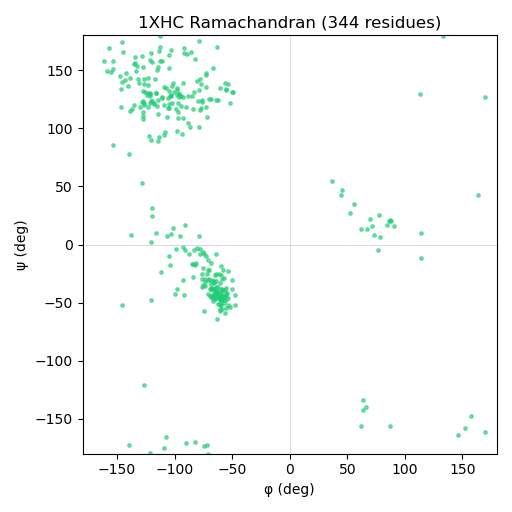.781 9.148 1.00 33.40 131 SER A O 1
ATOM 1037 N N . ILE A 1 140 ? 33.377 36.764 10.356 1.00 33.27 132 ILE A N 1
ATOM 1038 C CA . ILE A 1 140 ? 34.257 37.030 9.168 1.00 33.76 132 ILE A CA 1
ATOM 1039 C C . ILE A 1 140 ? 35.028 35.783 8.736 1.00 33.03 132 ILE A C 1
ATOM 1040 O O . ILE A 1 140 ? 35.374 35.634 7.585 1.00 33.58 132 ILE A O 1
ATOM 1045 N N . GLU A 1 141 ? 35.336 34.909 9.667 1.00 32.75 133 GLU A N 1
ATOM 1046 C CA . GLU A 1 141 ? 35.880 33.601 9.305 1.00 32.70 133 GLU A CA 1
ATOM 1047 C C . GLU A 1 141 ? 34.838 32.775 8.551 1.00 32.16 133 GLU A C 1
ATOM 1048 O O . GLU A 1 141 ? 35.187 32.066 7.622 1.00 32.77 133 GLU A O 1
ATOM 1054 N N . ASN A 1 142 ? 33.564 32.875 8.937 1.00 31.85 134 ASN A N 1
ATOM 1055 C CA . ASN A 1 142 ? 32.480 32.205 8.194 1.00 31.71 134 ASN A CA 1
ATOM 1056 C C . ASN A 1 142 ? 32.255 32.849 6.824 1.00 31.96 134 ASN A C 1
ATOM 1057 O O . ASN A 1 142 ? 32.143 32.144 5.846 1.00 32.09 134 ASN A O 1
ATOM 1062 N N . SER A 1 143 ? 32.235 34.187 6.766 1.00 32.07 135 SER A N 1
ATOM 1063 C CA . SER A 1 143 ? 31.836 34.940 5.560 1.00 32.15 135 SER A CA 1
ATOM 1064 C C . SER A 1 143 ? 32.991 35.352 4.599 1.00 32.21 135 SER A C 1
ATOM 1065 O O . SER A 1 143 ? 32.769 35.496 3.403 1.00 32.28 135 SER A O 1
ATOM 1068 N N . GLY A 1 144 ? 34.188 35.586 5.143 1.00 31.90 136 GLY A N 1
ATOM 1069 C CA . GLY A 1 144 ? 35.323 36.132 4.372 1.00 31.74 136 GLY A CA 1
ATOM 1070 C C . GLY A 1 144 ? 35.287 37.645 4.104 1.00 31.70 136 GLY A C 1
ATOM 1071 O O . GLY A 1 144 ? 36.148 38.179 3.379 1.00 31.09 136 GLY A O 1
ATOM 1072 N N . GLU A 1 145 ? 34.306 38.337 4.701 1.00 31.92 137 GLU A N 1
ATOM 1073 C CA . GLU A 1 145 ? 34.080 39.783 4.433 1.00 31.63 137 GLU A CA 1
ATOM 1074 C C . GLU A 1 145 ? 33.431 40.483 5.588 1.00 31.77 137 GLU A C 1
ATOM 1075 O O . GLU A 1 145 ? 32.794 39.854 6.415 1.00 32.01 137 GLU A O 1
ATOM 1081 N N . ALA A 1 146 ? 33.607 41.799 5.627 1.00 32.53 138 ALA A N 1
ATOM 1082 C CA . ALA A 1 146 ? 32.833 42.685 6.501 1.00 33.00 138 ALA A CA 1
ATOM 1083 C C . ALA A 1 146 ? 32.517 44.022 5.833 1.00 33.08 138 ALA A C 1
ATOM 1084 O O . ALA A 1 146 ? 33.357 44.580 5.094 1.00 32.66 138 ALA A O 1
ATOM 1086 N N . ILE A 1 147 ? 31.309 44.514 6.089 1.00 33.04 139 ILE A N 1
ATOM 1087 C CA . ILE A 1 147 ? 30.969 45.905 5.859 1.00 33.65 139 ILE A CA 1
ATOM 1088 C C . ILE A 1 147 ? 31.130 46.650 7.210 1.00 33.84 139 ILE A C 1
ATOM 1089 O O . ILE A 1 147 ? 30.614 46.206 8.230 1.00 33.38 139 ILE A O 1
ATOM 1094 N N . ILE A 1 148 ? 31.858 47.765 7.204 1.00 34.58 140 ILE A N 1
ATOM 1095 C CA . ILE A 1 148 ? 31.977 48.624 8.381 1.00 34.99 140 ILE A CA 1
ATOM 1096 C C . ILE A 1 148 ? 31.238 49.939 8.114 1.00 35.35 140 ILE A C 1
ATOM 1097 O O . ILE A 1 148 ? 31.427 50.562 7.082 1.00 34.17 140 ILE A O 1
ATOM 1102 N N . ILE A 1 149 ? 30.317 50.292 9.025 1.00 36.31 141 ILE A N 1
ATOM 1103 C CA . ILE A 1 149 ? 29.585 51.586 8.973 1.00 36.97 141 ILE A CA 1
ATOM 1104 C C . ILE A 1 149 ? 30.127 52.544 10.090 1.00 37.80 141 ILE A C 1
ATOM 1105 O O . ILE A 1 149 ? 29.924 52.311 11.288 1.00 37.65 141 ILE A O 1
ATOM 1110 N N . GLY A 1 150 ? 30.838 53.597 9.672 1.00 38.70 142 GLY A N 1
ATOM 1111 C CA . GLY A 1 150 ? 31.506 54.489 10.604 1.00 39.16 142 GLY A CA 1
ATOM 1112 C C . GLY A 1 150 ? 32.792 55.053 10.096 1.00 40.07 142 GLY A C 1
ATOM 1113 O O . GLY A 1 150 ? 33.060 54.992 8.924 1.00 40.91 142 GLY A O 1
ATOM 1114 N N . GLY A 1 151 ? 33.608 55.603 10.990 1.00 40.99 143 GLY A N 1
ATOM 1115 C CA . GLY A 1 151 ? 34.825 56.319 10.551 1.00 41.24 143 GLY A CA 1
ATOM 1116 C C . GLY A 1 151 ? 35.461 57.236 11.587 1.00 41.15 143 GLY A C 1
ATOM 1117 O O . GLY A 1 151 ? 35.840 58.457 11.282 1.00 40.84 143 GLY A O 1
ATOM 1118 N N . GLY A 1 152 ? 35.505 56.691 12.808 1.00 40.46 144 GLY A N 1
ATOM 1119 C CA . GLY A 1 152 ? 36.405 57.116 13.853 1.00 40.27 144 GLY A CA 1
ATOM 1120 C C . GLY A 1 152 ? 37.438 56.016 13.967 1.00 40.27 144 GLY A C 1
ATOM 1121 O O . GLY A 1 152 ? 37.545 55.139 13.072 1.00 40.43 144 GLY A O 1
ATOM 1122 N N . PHE A 1 153 ? 38.202 56.012 15.038 1.00 40.06 145 PHE A N 1
ATOM 1123 C CA . PHE A 1 153 ? 39.343 55.090 15.081 1.00 40.14 145 PHE A CA 1
ATOM 1124 C C . PHE A 1 153 ? 38.926 53.618 15.096 1.00 39.86 145 PHE A C 1
ATOM 1125 O O . PHE A 1 153 ? 39.626 52.767 14.551 1.00 40.43 145 PHE A O 1
ATOM 1133 N N . ILE A 1 154 ? 37.795 53.301 15.693 1.00 39.31 146 ILE A N 1
ATOM 1134 C CA . ILE A 1 154 ? 37.405 51.899 15.790 1.00 39.19 146 ILE A CA 1
ATOM 1135 C C . ILE A 1 154 ? 37.095 51.319 14.384 1.00 38.60 146 ILE A C 1
ATOM 1136 O O . ILE A 1 154 ? 37.602 50.256 14.027 1.00 38.66 146 ILE A O 1
ATOM 1141 N N . GLY A 1 155 ? 36.289 52.041 13.601 1.00 37.11 147 GLY A N 1
ATOM 1142 C CA . GLY A 1 155 ? 35.972 51.639 12.244 1.00 35.98 147 GLY A CA 1
ATOM 1143 C C . GLY A 1 155 ? 37.170 51.559 11.321 1.00 35.22 147 GLY A C 1
ATOM 1144 O O . GLY A 1 155 ? 37.274 50.635 10.536 1.00 34.32 147 GLY A O 1
ATOM 1145 N N . LEU A 1 156 ? 38.079 52.536 11.412 1.00 34.98 148 LEU A N 1
ATOM 1146 C CA . LEU A 1 156 ? 39.257 52.562 10.545 1.00 34.72 148 LEU A CA 1
ATOM 1147 C C . LEU A 1 156 ? 40.295 51.540 10.964 1.00 33.92 148 LEU A C 1
ATOM 1148 O O . LEU A 1 156 ? 40.973 50.978 10.133 1.00 33.08 148 LEU A O 1
ATOM 1153 N N . GLU A 1 157 ? 40.420 51.304 12.254 1.00 34.97 149 GLU A N 1
ATOM 1154 C CA . GLU A 1 157 ? 41.336 50.237 12.773 1.00 36.55 149 GLU A CA 1
ATOM 1155 C C . GLU A 1 157 ? 40.916 48.887 12.281 1.00 35.61 149 GLU A C 1
ATOM 1156 O O . GLU A 1 157 ? 41.692 48.140 11.706 1.00 35.11 149 GLU A O 1
ATOM 1162 N N . LEU A 1 158 ? 39.653 48.612 12.488 1.00 35.92 150 LEU A N 1
ATOM 1163 C CA . LEU A 1 158 ? 39.047 47.392 12.065 1.00 36.50 150 LEU A CA 1
ATOM 1164 C C . LEU A 1 158 ? 39.188 47.158 10.565 1.00 36.01 150 LEU A C 1
ATOM 1165 O O . LEU A 1 158 ? 39.635 46.108 10.135 1.00 36.35 150 LEU A O 1
ATOM 1170 N N . ALA A 1 159 ? 38.833 48.157 9.775 1.00 36.22 151 ALA A N 1
ATOM 1171 C CA . ALA A 1 159 ? 38.893 48.076 8.319 1.00 35.77 151 ALA A CA 1
ATOM 1172 C C . ALA A 1 159 ? 40.330 47.886 7.813 1.00 35.43 151 ALA A C 1
ATOM 1173 O O . ALA A 1 159 ? 40.583 47.103 6.894 1.00 35.47 151 ALA A O 1
ATOM 1175 N N . GLY A 1 160 ? 41.269 48.620 8.415 1.00 35.06 152 GLY A N 1
ATOM 1176 C CA . GLY A 1 160 ? 42.679 48.518 8.079 1.00 33.59 152 GLY A CA 1
ATOM 1177 C C . GLY A 1 160 ? 43.284 47.190 8.423 1.00 33.16 152 GLY A C 1
ATOM 1178 O O . GLY A 1 160 ? 44.004 46.621 7.623 1.00 33.80 152 GLY A O 1
ATOM 1179 N N . ASN A 1 161 ? 43.006 46.677 9.604 1.00 33.14 153 ASN A N 1
ATOM 1180 C CA . ASN A 1 161 ? 43.541 45.363 9.996 1.00 33.69 153 ASN A CA 1
ATOM 1181 C C . ASN A 1 161 ? 42.928 44.226 9.211 1.00 33.57 153 ASN A C 1
ATOM 1182 O O . ASN A 1 161 ? 43.648 43.275 8.848 1.00 33.13 153 ASN A O 1
ATOM 1187 N N . LEU A 1 162 ? 41.613 44.322 8.935 1.00 33.63 154 LEU A N 1
ATOM 1188 C CA . LEU A 1 162 ? 40.904 43.285 8.146 1.00 34.14 154 LEU A CA 1
ATOM 1189 C C . LEU A 1 162 ? 41.423 43.214 6.716 1.00 34.44 154 LEU A C 1
ATOM 1190 O O . LEU A 1 162 ? 41.691 42.124 6.216 1.00 34.66 154 LEU A O 1
ATOM 1195 N N . ALA A 1 163 ? 41.565 44.375 6.071 1.00 34.90 155 ALA A N 1
ATOM 1196 C CA . ALA A 1 163 ? 42.132 44.458 4.703 1.00 35.43 155 ALA A CA 1
ATOM 1197 C C . ALA A 1 163 ? 43.563 43.920 4.674 1.00 35.69 155 ALA A C 1
ATOM 1198 O O . ALA A 1 163 ? 43.925 43.150 3.802 1.00 36.18 155 ALA A O 1
ATOM 1200 N N . GLU A 1 164 ? 44.361 44.301 5.663 1.00 36.09 156 GLU A N 1
ATOM 1201 C CA . GLU A 1 164 ? 45.720 43.822 5.764 1.00 36.51 156 GLU A CA 1
ATOM 1202 C C . GLU A 1 164 ? 45.784 42.283 5.910 1.00 36.09 156 GLU A C 1
ATOM 1203 O O . GLU A 1 164 ? 46.716 41.669 5.453 1.00 36.37 156 GLU A O 1
ATOM 1209 N N . ALA A 1 165 ? 44.795 41.674 6.565 1.00 35.83 157 ALA A N 1
ATOM 1210 C CA . ALA A 1 165 ? 44.728 40.222 6.685 1.00 35.70 157 ALA A CA 1
ATOM 1211 C C . ALA A 1 165 ? 44.138 39.566 5.413 1.00 35.70 157 ALA A C 1
ATOM 1212 O O . ALA A 1 165 ? 44.037 38.359 5.343 1.00 35.18 157 ALA A O 1
ATOM 1214 N N . GLY A 1 166 ? 43.730 40.374 4.431 1.00 35.94 158 GLY A N 1
ATOM 1215 C CA . GLY A 1 166 ? 43.187 39.866 3.177 1.00 35.98 158 GLY A CA 1
ATOM 1216 C C . GLY A 1 166 ? 41.688 39.573 3.179 1.00 36.25 158 GLY A C 1
ATOM 1217 O O . GLY A 1 166 ? 41.211 38.809 2.339 1.00 36.66 158 GLY A O 1
ATOM 1218 N N . TYR A 1 167 ? 40.927 40.152 4.109 1.00 35.76 159 TYR A N 1
ATOM 1219 C CA . TYR A 1 167 ? 39.488 40.014 4.039 1.00 35.56 159 TYR A CA 1
ATOM 1220 C C . TYR A 1 167 ? 38.986 41.078 3.036 1.00 36.31 159 TYR A C 1
ATOM 1221 O O . TYR A 1 167 ? 39.715 42.049 2.730 1.00 35.70 159 TYR A O 1
ATOM 1230 N N . HIS A 1 168 ? 37.777 40.871 2.501 1.00 36.18 160 HIS A N 1
ATOM 1231 C CA . HIS A 1 168 ? 37.100 41.913 1.761 1.00 37.01 160 HIS A CA 1
ATOM 1232 C C . HIS A 1 168 ? 36.484 42.858 2.765 1.00 36.41 160 HIS A C 1
ATOM 1233 O O . HIS A 1 168 ? 35.691 42.435 3.659 1.00 36.03 160 HIS A O 1
ATOM 1240 N N . VAL A 1 169 ? 36.865 44.130 2.633 1.00 35.55 161 VAL A N 1
ATOM 1241 C CA . VAL A 1 169 ? 36.411 45.158 3.514 1.00 35.36 161 VAL A CA 1
ATOM 1242 C C . VAL A 1 169 ? 35.730 46.246 2.709 1.00 34.76 161 VAL A C 1
ATOM 1243 O O . VAL A 1 169 ? 36.249 46.722 1.739 1.00 34.22 161 VAL A O 1
ATOM 1247 N N . LYS A 1 170 ? 34.540 46.610 3.147 1.00 34.67 162 LYS A N 1
ATOM 1248 C CA . LYS A 1 170 ? 33.814 47.736 2.616 1.00 34.03 162 LYS A CA 1
ATOM 1249 C C . LYS A 1 170 ? 33.527 48.646 3.814 1.00 33.89 162 LYS A C 1
ATOM 1250 O O . LYS A 1 170 ? 33.247 48.146 4.881 1.00 33.60 162 LYS A O 1
ATOM 1256 N N . LEU A 1 171 ? 33.690 49.964 3.637 1.00 33.95 163 LEU A N 1
ATOM 1257 C CA . LEU A 1 171 ? 33.467 50.931 4.695 1.00 34.42 163 LEU A CA 1
ATOM 1258 C C . LEU A 1 171 ? 32.493 51.987 4.218 1.00 34.50 163 LEU A C 1
ATOM 1259 O O . LEU A 1 171 ? 32.761 52.673 3.248 1.00 35.49 163 LEU A O 1
ATOM 1264 N N . ILE A 1 172 ? 31.363 52.109 4.900 1.00 34.33 164 ILE A N 1
ATOM 1265 C CA . ILE A 1 172 ? 30.330 53.093 4.546 1.00 34.55 164 ILE A CA 1
ATOM 1266 C C . ILE A 1 172 ? 30.390 54.254 5.540 1.00 34.37 164 ILE A C 1
ATOM 1267 O O . ILE A 1 172 ? 30.355 54.046 6.749 1.00 33.21 164 ILE A O 1
ATOM 1272 N N . HIS A 1 173 ? 30.479 55.466 5.005 1.00 34.72 165 HIS A N 1
ATOM 1273 C CA . HIS A 1 173 ? 30.677 56.655 5.809 1.00 35.60 165 HIS A CA 1
ATOM 1274 C C . HIS A 1 173 ? 29.841 57.834 5.289 1.00 35.69 165 HIS A C 1
ATOM 1275 O O . HIS A 1 173 ? 29.749 58.062 4.104 1.00 34.96 165 HIS A O 1
ATOM 1282 N N . ARG A 1 174 ? 29.225 58.539 6.218 1.00 37.12 166 ARG A N 1
ATOM 1283 C CA . ARG A 1 174 ? 28.564 59.806 5.962 1.00 39.30 166 ARG A CA 1
ATOM 1284 C C . ARG A 1 174 ? 29.616 60.884 5.732 1.00 39.08 166 ARG A C 1
ATOM 1285 O O . ARG A 1 174 ? 30.586 60.987 6.479 1.00 39.56 166 ARG A O 1
ATOM 1293 N N . GLY A 1 175 ? 29.413 61.698 4.724 1.00 39.42 167 GLY A N 1
ATOM 1294 C CA . GLY A 1 175 ? 30.390 62.697 4.389 1.00 39.92 167 GLY A CA 1
ATOM 1295 C C . GLY A 1 175 ? 31.711 62.058 3.999 1.00 40.16 167 GLY A C 1
ATOM 1296 O O . GLY A 1 175 ? 31.771 60.918 3.569 1.00 39.29 167 GLY A O 1
ATOM 1297 N N . ALA A 1 176 ? 32.767 62.826 4.150 1.00 40.98 168 ALA A N 1
ATOM 1298 C CA . ALA A 1 176 ? 34.075 62.440 3.681 1.00 41.92 168 ALA A CA 1
ATOM 1299 C C . ALA A 1 176 ? 35.183 62.782 4.673 1.00 42.20 168 ALA A C 1
ATOM 1300 O O . ALA A 1 176 ? 36.325 62.659 4.323 1.00 42.80 168 ALA A O 1
ATOM 1302 N N . MET A 1 177 ? 34.835 63.226 5.892 1.00 42.69 169 MET A N 1
ATOM 1303 C CA . MET A 1 177 ? 35.816 63.554 6.934 1.00 43.45 169 MET A CA 1
ATOM 1304 C C . MET A 1 177 ? 36.054 62.364 7.821 1.00 43.23 169 MET A C 1
ATOM 1305 O O . MET A 1 177 ? 35.120 61.682 8.200 1.00 43.03 169 MET A O 1
ATOM 1310 N N . PHE A 1 178 ? 37.309 62.140 8.185 1.00 43.55 170 PHE A N 1
ATOM 1311 C CA . PHE A 1 178 ? 37.665 61.055 9.096 1.00 43.56 170 PHE A CA 1
ATOM 1312 C C . PHE A 1 178 ? 38.393 61.630 10.290 1.00 43.87 170 PHE A C 1
ATOM 1313 O O . PHE A 1 178 ? 39.147 62.590 10.167 1.00 43.68 170 PHE A O 1
ATOM 1321 N N . LEU A 1 179 ? 38.136 61.050 11.453 1.00 44.57 171 LEU A N 1
ATOM 1322 C CA . LEU A 1 179 ? 38.801 61.456 12.689 1.00 45.34 171 LEU A CA 1
ATOM 1323 C C . LEU A 1 179 ? 38.723 62.968 12.974 1.00 45.47 171 LEU A C 1
ATOM 1324 O O . LEU A 1 179 ? 39.608 63.513 13.629 1.00 46.09 171 LEU A O 1
ATOM 1329 N N . GLY A 1 180 ? 37.680 63.635 12.470 1.00 45.26 172 GLY A N 1
ATOM 1330 C CA . GLY A 1 180 ? 37.516 65.068 12.658 1.00 44.78 172 GLY A CA 1
ATOM 1331 C C . GLY A 1 180 ? 38.550 65.925 11.965 1.00 44.85 172 GLY A C 1
ATOM 1332 O O . GLY A 1 180 ? 38.633 67.121 12.225 1.00 44.99 172 GLY A O 1
ATOM 1333 N N . LEU A 1 181 ? 39.323 65.329 11.054 1.00 44.44 173 LEU A N 1
ATOM 1334 C CA . LEU A 1 181 ? 40.401 66.036 10.365 1.00 43.65 173 LEU A CA 1
ATOM 1335 C C . LEU A 1 181 ? 39.900 66.698 9.096 1.00 43.39 173 LEU A C 1
ATOM 1336 O O . LEU A 1 181 ? 38.832 66.382 8.593 1.00 42.68 173 LEU A O 1
ATOM 1341 N N . ASP A 1 182 ? 40.704 67.624 8.577 1.00 43.45 174 ASP A N 1
ATOM 1342 C CA . ASP A 1 182 ? 40.351 68.367 7.391 1.00 43.09 174 ASP A CA 1
ATOM 1343 C C . ASP A 1 182 ? 40.220 67.408 6.205 1.00 42.68 174 ASP A C 1
ATOM 1344 O O . ASP A 1 182 ? 40.559 66.231 6.325 1.00 42.85 174 ASP A O 1
ATOM 1349 N N . GLU A 1 183 ? 39.698 67.907 5.084 1.00 41.96 175 GLU A N 1
ATOM 1350 C CA . GLU A 1 183 ? 39.297 67.052 3.967 1.00 41.67 175 GLU A CA 1
ATOM 1351 C C . GLU A 1 183 ? 40.499 66.475 3.181 1.00 41.40 175 GLU A C 1
ATOM 1352 O O . GLU A 1 183 ? 40.409 65.339 2.643 1.00 41.46 175 GLU A O 1
ATOM 1354 N N . GLU A 1 184 ? 41.596 67.246 3.114 1.00 40.54 176 GLU A N 1
ATOM 1355 C CA . GLU A 1 184 ? 42.853 66.785 2.504 1.00 40.12 176 GLU A CA 1
ATOM 1356 C C . GLU A 1 184 ? 43.400 65.559 3.238 1.00 38.52 176 GLU A C 1
ATOM 1357 O O . GLU A 1 184 ? 43.632 64.516 2.635 1.00 37.79 176 GLU A O 1
ATOM 1363 N N . LEU A 1 185 ? 43.591 65.701 4.548 1.00 37.28 177 LEU A N 1
ATOM 1364 C CA . LEU A 1 185 ? 44.123 64.619 5.373 1.00 36.40 177 LEU A CA 1
ATOM 1365 C C . LEU A 1 185 ? 43.194 63.420 5.341 1.00 35.61 177 LEU A C 1
ATOM 1366 O O . LEU A 1 185 ? 43.643 62.279 5.234 1.00 35.27 177 LEU A O 1
ATOM 1371 N N . SER A 1 186 ? 41.896 63.699 5.444 1.00 34.55 178 SER A N 1
ATOM 1372 C CA . SER A 1 186 ? 40.871 62.674 5.379 1.00 33.90 178 SER A CA 1
ATOM 1373 C C . SER A 1 186 ? 40.939 61.911 4.065 1.00 32.75 178 SER A C 1
ATOM 1374 O O . SER A 1 186 ? 40.875 60.681 4.057 1.00 31.89 178 SER A O 1
ATOM 1377 N N . ASN A 1 187 ? 41.096 62.631 2.966 1.00 32.09 179 ASN A N 1
ATOM 1378 C CA . ASN A 1 187 ? 41.277 61.974 1.664 1.00 32.46 179 ASN A CA 1
ATOM 1379 C C . ASN A 1 187 ? 42.569 61.112 1.565 1.00 32.24 179 ASN A C 1
ATOM 1380 O O . ASN A 1 187 ? 42.570 60.069 0.937 1.00 31.81 179 ASN A O 1
ATOM 1385 N N . MET A 1 188 ? 43.653 61.581 2.185 1.00 32.66 180 MET A N 1
ATOM 1386 C CA . MET A 1 188 ? 44.939 60.852 2.224 1.00 33.02 180 MET A CA 1
ATOM 1387 C C . MET A 1 188 ? 44.853 59.575 3.005 1.00 32.23 180 MET A C 1
ATOM 1388 O O . MET A 1 188 ? 45.380 58.548 2.586 1.00 31.34 180 MET A O 1
ATOM 1393 N N . ILE A 1 189 ? 44.184 59.627 4.143 1.00 32.32 181 ILE A N 1
ATOM 1394 C CA . ILE A 1 189 ? 43.965 58.421 4.924 1.00 32.78 181 ILE A CA 1
ATOM 1395 C C . ILE A 1 189 ? 43.157 57.419 4.103 1.00 32.58 181 ILE A C 1
ATOM 1396 O O . ILE A 1 189 ? 43.479 56.228 4.082 1.00 33.30 181 ILE A O 1
ATOM 1401 N N . LYS A 1 190 ? 42.132 57.922 3.412 1.00 32.12 182 LYS A N 1
ATOM 1402 C CA . LYS A 1 190 ? 41.266 57.116 2.575 1.00 32.31 182 LYS A CA 1
ATOM 1403 C C . LYS A 1 190 ? 42.074 56.419 1.480 1.00 32.41 182 LYS A C 1
ATOM 1404 O O . LYS A 1 190 ? 42.004 55.194 1.333 1.00 31.99 182 LYS A O 1
ATOM 1408 N N . ASP A 1 191 ? 42.855 57.200 0.743 1.00 32.76 183 ASP A N 1
ATOM 1409 C CA . ASP A 1 191 ? 43.714 56.675 -0.326 1.00 33.71 183 ASP A CA 1
ATOM 1410 C C . ASP A 1 191 ? 44.676 55.571 0.159 1.00 34.06 183 ASP A C 1
ATOM 1411 O O . ASP A 1 191 ? 44.854 54.553 -0.504 1.00 33.85 183 ASP A O 1
ATOM 1416 N N . MET A 1 192 ? 45.272 55.784 1.321 1.00 35.00 184 MET A N 1
ATOM 1417 C CA . MET A 1 192 ? 46.222 54.832 1.895 1.00 35.68 184 MET A CA 1
ATOM 1418 C C . MET A 1 192 ? 45.530 53.536 2.277 1.00 35.29 184 MET A C 1
ATOM 1419 O O . MET A 1 192 ? 46.023 52.462 1.943 1.00 34.36 184 MET A O 1
ATOM 1424 N N . LEU A 1 193 ? 44.371 53.631 2.939 1.00 35.73 185 LEU A N 1
ATOM 1425 C CA . LEU A 1 193 ? 43.546 52.433 3.187 1.00 36.43 185 LEU A CA 1
ATOM 1426 C C . LEU A 1 193 ? 42.944 51.770 1.936 1.00 36.80 185 LEU A C 1
ATOM 1427 O O . LEU A 1 193 ? 42.806 50.564 1.901 1.00 36.55 185 LEU A O 1
ATOM 1432 N N . GLU A 1 194 ? 42.598 52.540 0.919 1.00 37.99 186 GLU A N 1
ATOM 1433 C CA . GLU A 1 194 ? 42.161 51.954 -0.342 1.00 39.80 186 GLU A CA 1
ATOM 1434 C C . GLU A 1 194 ? 43.221 51.024 -0.955 1.00 39.96 186 GLU A C 1
ATOM 1435 O O . GLU A 1 194 ? 42.898 49.903 -1.399 1.00 39.08 186 GLU A O 1
ATOM 1441 N N . GLU A 1 195 ? 44.473 51.504 -1.014 1.00 40.27 187 GLU A N 1
ATOM 1442 C CA . GLU A 1 195 ? 45.552 50.730 -1.632 1.00 40.88 187 GLU A CA 1
ATOM 1443 C C . GLU A 1 195 ? 45.718 49.367 -0.934 1.00 40.68 187 GLU A C 1
ATOM 1444 O O . GLU A 1 195 ? 45.961 48.349 -1.576 1.00 41.01 187 GLU A O 1
ATOM 1450 N N . THR A 1 196 ? 45.581 49.385 0.385 1.00 40.26 188 THR A N 1
ATOM 1451 C CA . THR A 1 196 ? 45.492 48.193 1.237 1.00 39.92 188 THR A CA 1
ATOM 1452 C C . THR A 1 196 ? 44.319 47.215 0.948 1.00 39.92 188 THR A C 1
ATOM 1453 O O . THR A 1 196 ? 44.351 46.057 1.392 1.00 39.66 188 THR A O 1
ATOM 1457 N N . GLY A 1 197 ? 43.287 47.677 0.236 1.00 39.21 189 GLY A N 1
ATOM 1458 C CA . GLY A 1 197 ? 42.155 46.835 -0.099 1.00 38.78 189 GLY A CA 1
ATOM 1459 C C . GLY A 1 197 ? 40.833 47.231 0.532 1.00 38.15 189 GLY A C 1
ATOM 1460 O O . GLY A 1 197 ? 39.886 46.484 0.453 1.00 38.43 189 GLY A O 1
ATOM 1461 N N . VAL A 1 198 ? 40.750 48.402 1.160 1.00 37.54 190 VAL A N 1
ATOM 1462 C CA . VAL A 1 198 ? 39.463 48.871 1.688 1.00 37.05 190 VAL A CA 1
ATOM 1463 C C . VAL A 1 198 ? 38.668 49.573 0.583 1.00 36.86 190 VAL A C 1
ATOM 1464 O O . VAL A 1 198 ? 39.174 50.475 -0.079 1.00 36.64 190 VAL A O 1
ATOM 1468 N N . LYS A 1 199 ? 37.428 49.149 0.392 1.00 36.50 191 LYS A N 1
ATOM 1469 C CA . LYS A 1 199 ? 36.542 49.766 -0.585 1.00 36.66 191 LYS A CA 1
ATOM 1470 C C . LYS A 1 199 ? 35.670 50.761 0.173 1.00 35.89 191 LYS A C 1
ATOM 1471 O O . LYS A 1 199 ? 34.985 50.388 1.118 1.00 35.64 191 LYS A O 1
ATOM 1477 N N . PHE A 1 200 ? 35.715 52.029 -0.223 1.00 35.33 192 PHE A N 1
ATOM 1478 C CA . PHE A 1 200 ? 35.022 53.109 0.533 1.00 35.25 192 PHE A CA 1
ATOM 1479 C C . PHE A 1 200 ? 33.718 53.542 -0.099 1.00 34.82 192 PHE A C 1
ATOM 1480 O O . PHE A 1 200 ? 33.626 53.678 -1.302 1.00 33.27 192 PHE A O 1
ATOM 1488 N N . PHE A 1 201 ? 32.718 53.759 0.749 1.00 35.03 193 PHE A N 1
ATOM 1489 C CA . PHE A 1 201 ? 31.487 54.396 0.331 1.00 35.44 193 PHE A CA 1
ATOM 1490 C C . PHE A 1 201 ? 31.269 55.640 1.172 1.00 35.43 193 PHE A C 1
ATOM 1491 O O . PHE A 1 201 ? 30.667 55.578 2.239 1.00 35.70 193 PHE A O 1
ATOM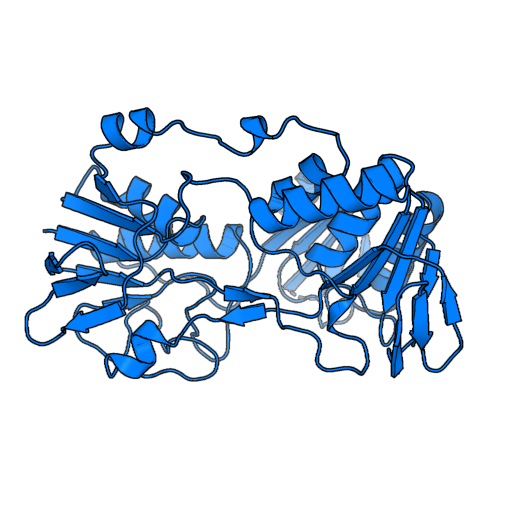 1499 N N . LEU A 1 202 ? 31.741 56.769 0.644 1.00 35.83 194 LEU A N 1
ATOM 1500 C CA . LEU A 1 202 ? 31.643 58.057 1.313 1.00 36.61 194 LEU A CA 1
ATOM 1501 C C . LEU A 1 202 ? 30.366 58.779 0.886 1.00 37.16 194 LEU A C 1
ATOM 1502 O O . LEU A 1 202 ? 29.724 58.404 -0.101 1.00 36.47 194 LEU A O 1
ATOM 1507 N N . ASN A 1 203 ? 29.995 59.802 1.650 1.00 38.09 195 ASN A N 1
ATOM 1508 C CA . ASN A 1 203 ? 28.778 60.583 1.386 1.00 39.06 195 ASN A CA 1
ATOM 1509 C C . ASN A 1 203 ? 27.534 59.675 1.324 1.00 39.99 195 ASN A C 1
ATOM 1510 O O . ASN A 1 203 ? 26.591 59.933 0.567 1.00 40.31 195 ASN A O 1
ATOM 1515 N N . SER A 1 204 ? 27.552 58.635 2.164 1.00 41.23 196 SER A N 1
ATOM 1516 C CA . SER A 1 204 ? 26.639 57.503 2.095 1.00 42.04 196 SER A CA 1
ATOM 1517 C C . SER A 1 204 ? 25.978 57.294 3.444 1.00 43.26 196 SER A C 1
ATOM 1518 O O . SER A 1 204 ? 26.656 57.207 4.479 1.00 42.89 196 SER A O 1
ATOM 1521 N N . GLU A 1 205 ? 24.655 57.143 3.399 1.00 44.56 197 GLU A N 1
ATOM 1522 C CA . GLU A 1 205 ? 23.790 57.047 4.571 1.00 45.80 197 GLU A CA 1
ATOM 1523 C C . GLU A 1 205 ? 23.013 55.707 4.533 1.00 45.29 197 GLU A C 1
ATOM 1524 O O . GLU A 1 205 ? 22.413 55.396 3.528 1.00 44.99 197 GLU A O 1
ATOM 1530 N N . LEU A 1 206 ? 23.023 54.945 5.632 1.00 45.13 198 LEU A N 1
ATOM 1531 C CA . LEU A 1 206 ? 22.185 53.726 5.748 1.00 44.90 198 LEU A CA 1
ATOM 1532 C C . LEU A 1 206 ? 20.683 54.005 5.819 1.00 43.67 198 LEU A C 1
ATOM 1533 O O . LEU A 1 206 ? 20.242 54.740 6.694 1.00 43.13 198 LEU A O 1
ATOM 1538 N N . LEU A 1 207 ? 19.925 53.373 4.906 1.00 42.00 199 LEU A N 1
ATOM 1539 C CA . LEU A 1 207 ? 18.468 53.420 4.878 1.00 40.86 199 LEU A CA 1
ATOM 1540 C C . LEU A 1 207 ? 17.896 52.142 5.512 1.00 40.07 199 LEU A C 1
ATOM 1541 O O . LEU A 1 207 ? 16.928 52.186 6.288 1.00 40.22 199 LEU A O 1
ATOM 1546 N N . GLU A 1 208 ? 18.489 51.005 5.179 1.00 39.00 200 GLU A N 1
ATOM 1547 C CA . GLU A 1 208 ? 18.135 49.752 5.823 1.00 38.35 200 GLU A CA 1
ATOM 1548 C C . GLU A 1 208 ? 19.202 48.693 5.649 1.00 37.45 200 GLU A C 1
ATOM 1549 O O . GLU A 1 208 ? 20.019 48.744 4.712 1.00 36.43 200 GLU A O 1
ATOM 1555 N N . ALA A 1 209 ? 19.169 47.724 6.557 1.00 37.23 201 ALA A N 1
ATOM 1556 C CA . ALA A 1 209 ? 19.989 46.514 6.456 1.00 37.54 201 ALA A CA 1
ATOM 1557 C C . ALA A 1 209 ? 19.094 45.269 6.286 1.00 37.49 201 ALA A C 1
ATOM 1558 O O . ALA A 1 209 ? 17.951 45.246 6.711 1.00 37.11 201 ALA A O 1
ATOM 1560 N N . ASN A 1 210 ? 19.629 44.270 5.594 1.00 37.54 202 ASN A N 1
ATOM 1561 C CA . ASN A 1 210 ? 19.015 42.956 5.524 1.00 37.37 202 ASN A CA 1
ATOM 1562 C C . ASN A 1 210 ? 20.134 41.893 5.623 1.00 37.42 202 ASN A C 1
ATOM 1563 O O . ASN A 1 210 ? 21.305 42.225 5.873 1.00 36.83 202 ASN A O 1
ATOM 1568 N N . GLU A 1 211 ? 19.764 40.638 5.415 1.00 38.00 203 GLU A N 1
ATOM 1569 C CA . GLU A 1 211 ? 20.665 39.502 5.602 1.00 38.38 203 GLU A CA 1
ATOM 1570 C C . GLU A 1 211 ? 21.843 39.601 4.662 1.00 38.36 203 GLU A C 1
ATOM 1571 O O . GLU A 1 211 ? 22.989 39.441 5.081 1.00 38.68 203 GLU A O 1
ATOM 1574 N N . GLU A 1 212 ? 21.571 39.913 3.399 1.00 38.47 204 GLU A N 1
ATOM 1575 C CA . GLU A 1 212 ? 22.603 39.892 2.365 1.00 38.65 204 GLU A CA 1
ATOM 1576 C C . GLU A 1 212 ? 23.372 41.252 2.147 1.00 38.05 204 GLU A C 1
ATOM 1577 O O . GLU A 1 212 ? 24.360 41.303 1.414 1.00 38.27 204 GLU A O 1
ATOM 1583 N N . GLY A 1 213 ? 22.972 42.322 2.838 1.00 37.46 205 GLY A N 1
ATOM 1584 C CA . GLY A 1 213 ? 23.665 43.599 2.711 1.00 36.82 205 GLY A CA 1
ATOM 1585 C C . GLY A 1 213 ? 22.985 44.802 3.337 1.00 36.15 205 GLY A C 1
ATOM 1586 O O . GLY A 1 213 ? 22.121 44.665 4.215 1.00 36.51 205 GLY A O 1
ATOM 1587 N N . VAL A 1 214 ? 23.411 45.990 2.893 1.00 35.42 206 VAL A N 1
ATOM 1588 C CA . VAL A 1 214 ? 22.862 47.268 3.357 1.00 35.10 206 VAL A CA 1
ATOM 1589 C C . VAL A 1 214 ? 22.486 48.210 2.193 1.00 33.89 206 VAL A C 1
ATOM 1590 O O . VAL A 1 214 ? 23.233 48.339 1.228 1.00 33.42 206 VAL A O 1
ATOM 1594 N N . LEU A 1 215 ? 21.344 48.890 2.331 1.00 32.69 207 LEU A N 1
ATOM 1595 C CA . LEU A 1 215 ? 20.923 49.920 1.386 1.00 32.44 207 LEU A CA 1
ATOM 1596 C C . LEU A 1 215 ? 21.333 51.329 1.908 1.00 32.49 207 LEU A C 1
ATOM 1597 O O . LEU A 1 215 ? 21.067 51.691 3.049 1.00 31.86 207 LEU A O 1
ATOM 1602 N N . THR A 1 216 ? 21.977 52.098 1.041 1.00 32.91 208 THR A N 1
ATOM 1603 C CA . THR A 1 216 ? 22.319 53.482 1.314 1.00 33.08 208 THR A CA 1
ATOM 1604 C C . THR A 1 216 ? 21.520 54.384 0.397 1.00 33.97 208 THR A C 1
ATOM 1605 O O . THR A 1 216 ? 20.708 53.918 -0.415 1.00 33.80 208 THR A O 1
ATOM 1609 N N . ASN A 1 217 ? 21.729 55.685 0.538 1.00 35.19 209 ASN A N 1
ATOM 1610 C CA . ASN A 1 217 ? 21.191 56.662 -0.428 1.00 36.07 209 ASN A CA 1
ATOM 1611 C C . ASN A 1 217 ? 21.621 56.370 -1.866 1.00 36.81 209 ASN A C 1
ATOM 1612 O O . ASN A 1 217 ? 20.863 56.528 -2.772 1.00 37.68 209 ASN A O 1
ATOM 1617 N N . SER A 1 218 ? 22.850 55.922 -2.053 1.00 38.07 210 SER A N 1
ATOM 1618 C CA . SER A 1 218 ? 23.415 55.765 -3.377 1.00 38.69 210 SER A CA 1
ATOM 1619 C C . SER A 1 218 ? 23.537 54.297 -3.844 1.00 38.81 210 SER A C 1
ATOM 1620 O O . SER A 1 218 ? 24.123 54.043 -4.905 1.00 39.85 210 SER A O 1
ATOM 1623 N N . GLY A 1 219 ? 22.991 53.339 -3.081 1.00 38.46 211 GLY A N 1
ATOM 1624 C CA . GLY A 1 219 ? 22.800 51.972 -3.602 1.00 37.91 211 GLY A CA 1
ATOM 1625 C C . GLY A 1 219 ? 22.810 50.859 -2.582 1.00 37.42 211 GLY A C 1
ATOM 1626 O O . GLY A 1 219 ? 22.563 51.081 -1.416 1.00 37.82 211 GLY A O 1
ATOM 1627 N N . PHE A 1 220 ? 23.088 49.642 -3.051 1.00 37.26 212 PHE A N 1
ATOM 1628 C CA . PHE A 1 220 ? 23.039 48.445 -2.222 1.00 36.78 212 PHE A CA 1
ATOM 1629 C C . PHE A 1 220 ? 24.402 47.809 -2.156 1.00 36.61 212 PHE A C 1
ATOM 1630 O O . PHE A 1 220 ? 24.984 47.468 -3.183 1.00 36.54 212 PHE A O 1
ATOM 1638 N N . ILE A 1 221 ? 24.917 47.674 -0.933 1.00 36.64 213 ILE A N 1
ATOM 1639 C CA . ILE A 1 221 ? 26.248 47.099 -0.689 1.00 36.73 213 ILE A CA 1
ATOM 1640 C C . ILE A 1 221 ? 26.105 45.669 -0.138 1.00 36.64 213 ILE A C 1
ATOM 1641 O O . ILE A 1 221 ? 25.468 45.439 0.901 1.00 35.67 213 ILE A O 1
ATOM 1646 N N . GLU A 1 222 ? 26.680 44.720 -0.865 1.00 36.91 214 GLU A N 1
ATOM 1647 C CA . GLU A 1 222 ? 26.604 43.298 -0.505 1.00 38.37 214 GLU A CA 1
ATOM 1648 C C . GLU A 1 222 ? 27.590 42.910 0.614 1.00 37.13 214 GLU A C 1
ATOM 1649 O O . GLU A 1 222 ? 28.771 43.252 0.563 1.00 36.73 214 GLU A O 1
ATOM 1655 N N . GLY A 1 223 ? 27.077 42.182 1.603 1.00 36.82 215 GLY A N 1
ATOM 1656 C CA . GLY A 1 223 ? 27.859 41.678 2.707 1.00 36.15 215 GLY A CA 1
ATOM 1657 C C . GLY A 1 223 ? 26.949 41.124 3.784 1.00 36.59 215 GLY A C 1
ATOM 1658 O O . GLY A 1 223 ? 26.027 41.811 4.254 1.00 36.30 215 GLY A O 1
ATOM 1659 N N . LYS A 1 224 ? 27.187 39.882 4.205 1.00 36.94 216 LYS A N 1
ATOM 1660 C CA . LYS A 1 224 ? 26.419 39.348 5.320 1.00 37.53 216 LYS A CA 1
ATOM 1661 C C . LYS A 1 224 ? 26.940 39.756 6.703 1.00 36.95 216 LYS A C 1
ATOM 1662 O O . LYS A 1 224 ? 26.208 39.670 7.661 1.00 37.89 216 LYS A O 1
ATOM 1668 N N . VAL A 1 225 ? 28.175 40.221 6.804 1.00 36.53 217 VAL A N 1
ATOM 1669 C CA . VAL A 1 225 ? 28.702 40.730 8.082 1.00 36.39 217 VAL A CA 1
ATOM 1670 C C . VAL A 1 225 ? 28.779 42.255 8.026 1.00 35.71 217 VAL A C 1
ATOM 1671 O O . VAL A 1 225 ? 29.476 42.820 7.184 1.00 34.19 217 VAL A O 1
ATOM 1675 N N . LYS A 1 226 ? 28.004 42.891 8.914 1.00 36.06 218 LYS A N 1
ATOM 1676 C CA . LYS A 1 226 ? 27.978 44.351 9.072 1.00 37.02 218 LYS A CA 1
ATOM 1677 C C . LYS A 1 226 ? 28.353 44.735 10.494 1.00 37.47 218 LYS A C 1
ATOM 1678 O O . LYS A 1 226 ? 27.768 44.243 11.452 1.00 36.68 218 LYS A O 1
ATOM 1684 N N . ILE A 1 227 ? 29.314 45.635 10.620 1.00 38.86 219 ILE A N 1
ATOM 1685 C CA . ILE A 1 227 ? 29.727 46.135 11.919 1.00 39.58 219 ILE A CA 1
ATOM 1686 C C . ILE A 1 227 ? 29.525 47.649 11.980 1.00 40.64 219 ILE A C 1
ATOM 1687 O O . ILE A 1 227 ? 30.067 48.386 11.196 1.00 41.24 219 ILE A O 1
ATOM 1692 N N . CYS A 1 228 ? 28.760 48.080 12.953 1.00 42.38 220 CYS A N 1
ATOM 1693 C CA . CYS A 1 228 ? 28.415 49.460 13.128 1.00 43.43 220 CYS A CA 1
ATOM 1694 C C . CYS A 1 228 ? 29.401 50.093 14.122 1.00 43.63 220 CYS A C 1
ATOM 1695 O O . CYS A 1 228 ? 29.604 49.553 15.187 1.00 44.29 220 CYS A O 1
ATOM 1698 N N . ALA A 1 229 ? 30.028 51.213 13.758 1.00 43.78 221 ALA A N 1
ATOM 1699 C CA . ALA A 1 229 ? 30.962 51.945 14.667 1.00 43.66 221 ALA A CA 1
ATOM 1700 C C . ALA A 1 229 ? 30.728 53.467 14.511 1.00 43.82 221 ALA A C 1
ATOM 1701 O O . ALA A 1 229 ? 31.473 54.184 13.804 1.00 43.01 221 ALA A O 1
ATOM 1703 N N . ILE A 1 230 ? 29.654 53.931 15.144 1.00 44.04 222 ILE A N 1
ATOM 1704 C CA . ILE A 1 230 ? 29.172 55.293 14.968 1.00 44.17 222 ILE A CA 1
ATOM 1705 C C . ILE A 1 230 ? 29.258 56.094 16.260 1.00 43.89 222 ILE A C 1
ATOM 1706 O O . ILE A 1 230 ? 28.747 57.209 16.339 1.00 44.57 222 ILE A O 1
ATOM 1711 N N . GLY A 1 231 ? 29.910 55.552 17.266 1.00 43.19 223 GLY A N 1
ATOM 1712 C CA . GLY A 1 231 ? 30.073 56.287 18.513 1.00 42.68 223 GLY A CA 1
ATOM 1713 C C . GLY A 1 231 ? 29.761 55.493 19.749 1.00 41.80 223 GLY A C 1
ATOM 1714 O O . GLY A 1 231 ? 29.374 54.307 19.680 1.00 40.39 223 GLY A O 1
ATOM 1715 N N . ILE A 1 232 ? 29.917 56.174 20.886 1.00 41.51 224 ILE A N 1
ATOM 1716 C CA . ILE A 1 232 ? 29.734 55.563 22.219 1.00 41.33 224 ILE A CA 1
ATOM 1717 C C . ILE A 1 232 ? 28.677 56.273 23.018 1.00 40.46 224 ILE A C 1
ATOM 1718 O O . ILE A 1 232 ? 28.346 57.418 22.734 1.00 40.52 224 ILE A O 1
ATOM 1723 N N . VAL A 1 233 ? 28.143 55.555 24.007 1.00 39.67 225 VAL A N 1
ATOM 1724 C CA . VAL A 1 233 ? 27.151 56.063 24.954 1.00 38.29 225 VAL A CA 1
ATOM 1725 C C . VAL A 1 233 ? 27.712 55.761 26.342 1.00 37.97 225 VAL A C 1
ATOM 1726 O O . VAL A 1 233 ? 27.833 54.602 26.719 1.00 37.48 225 VAL A O 1
ATOM 1730 N N . PRO A 1 234 ? 28.107 56.794 27.087 1.00 37.53 226 PRO A N 1
ATOM 1731 C CA . PRO A 1 234 ? 28.615 56.604 28.481 1.00 37.11 226 PRO A CA 1
ATOM 1732 C C . PRO A 1 234 ? 27.648 55.895 29.395 1.00 36.02 226 PRO A C 1
ATOM 1733 O O . PRO A 1 234 ? 26.467 56.121 29.311 1.00 34.85 226 PRO A O 1
ATOM 1737 N N . ASN A 1 235 ? 28.168 54.995 30.211 1.00 35.78 227 ASN A N 1
ATOM 1738 C CA . ASN A 1 235 ? 27.351 54.230 31.152 1.00 36.02 227 ASN A CA 1
ATOM 1739 C C . ASN A 1 235 ? 27.213 55.029 32.425 1.00 36.30 227 ASN A C 1
ATOM 1740 O O . ASN A 1 235 ? 28.148 55.031 33.239 1.00 36.60 227 ASN A O 1
ATOM 1745 N N . VAL A 1 236 ? 26.052 55.685 32.578 1.00 36.34 228 VAL A N 1
ATOM 1746 C CA . VAL A 1 236 ? 25.746 56.614 33.669 1.00 36.55 228 VAL A CA 1
ATOM 1747 C C . VAL A 1 236 ? 24.549 56.200 34.519 1.00 36.89 228 VAL A C 1
ATOM 1748 O O . VAL A 1 236 ? 24.179 56.911 35.464 1.00 37.24 228 VAL A O 1
ATOM 1752 N N . ASP A 1 237 ? 23.960 55.052 34.207 1.00 37.46 229 ASP A N 1
ATOM 1753 C CA . ASP A 1 237 ? 22.737 54.582 34.866 1.00 37.94 229 ASP A CA 1
ATOM 1754 C C . ASP A 1 237 ? 22.885 54.231 36.336 1.00 36.88 229 ASP A C 1
ATOM 1755 O O . ASP A 1 237 ? 21.955 54.459 37.128 1.00 36.52 229 ASP A O 1
ATOM 1760 N N . LEU A 1 238 ? 24.015 53.632 36.686 1.00 35.41 230 LEU A N 1
ATOM 1761 C CA . LEU A 1 238 ? 24.329 53.327 38.077 1.00 34.98 230 LEU A CA 1
ATOM 1762 C C . LEU A 1 238 ? 24.388 54.612 38.905 1.00 35.04 230 LEU A C 1
ATOM 1763 O O . LEU A 1 238 ? 23.837 54.688 40.004 1.00 35.61 230 LEU A O 1
ATOM 1768 N N . ALA A 1 239 ? 25.089 55.609 38.377 1.00 35.38 231 ALA A N 1
ATOM 1769 C CA . ALA A 1 239 ? 25.181 56.921 39.002 1.00 35.77 231 ALA A CA 1
ATOM 1770 C C . ALA A 1 239 ? 23.778 57.556 39.114 1.00 36.09 231 ALA A C 1
ATOM 1771 O O . ALA A 1 239 ? 23.320 57.864 40.191 1.00 36.29 231 ALA A O 1
ATOM 1773 N N . ARG A 1 240 ? 23.117 57.691 37.976 1.00 36.52 232 ARG A N 1
ATOM 1774 C CA . ARG A 1 240 ? 21.804 58.271 37.863 1.00 37.03 232 ARG A CA 1
ATOM 1775 C C . ARG A 1 240 ? 20.811 57.715 38.908 1.00 37.14 232 ARG A C 1
ATOM 1776 O O . ARG A 1 240 ? 20.179 58.472 39.624 1.00 36.49 232 ARG A O 1
ATOM 1780 N N . ARG A 1 241 ? 20.691 56.394 39.002 1.00 37.35 233 ARG A N 1
ATOM 1781 C CA . ARG A 1 241 ? 19.750 55.802 39.949 1.00 37.97 233 ARG A CA 1
ATOM 1782 C C . ARG A 1 241 ? 20.244 55.785 41.419 1.00 36.80 233 ARG A C 1
ATOM 1783 O O . ARG A 1 241 ? 19.486 55.483 42.319 1.00 36.65 233 ARG A O 1
ATOM 1791 N N . SER A 1 242 ? 21.509 56.151 41.632 1.00 36.15 234 SER A N 1
ATOM 1792 C CA . SER A 1 242 ? 22.049 56.413 42.953 1.00 35.21 234 SER A CA 1
ATOM 1793 C C . SER A 1 242 ? 22.027 57.911 43.341 1.00 35.04 234 SER A C 1
ATOM 1794 O O . SER A 1 242 ? 22.559 58.291 44.392 1.00 35.57 234 SER A O 1
ATOM 1797 N N . GLY A 1 243 ? 21.407 58.749 42.528 1.00 34.55 235 GLY A N 1
ATOM 1798 C CA . GLY A 1 243 ? 21.224 60.190 42.884 1.00 34.78 235 GLY A CA 1
ATOM 1799 C C . GLY A 1 243 ? 22.414 61.098 42.547 1.00 34.37 235 GLY A C 1
ATOM 1800 O O . GLY A 1 243 ? 22.518 62.218 43.048 1.00 34.70 235 GLY A O 1
ATOM 1801 N N . ILE A 1 244 ? 23.293 60.593 41.696 1.00 33.84 236 ILE A N 1
ATOM 1802 C CA . ILE A 1 244 ? 24.482 61.279 41.257 1.00 33.83 236 ILE A CA 1
ATOM 1803 C C . ILE A 1 244 ? 24.147 61.897 39.904 1.00 33.82 236 ILE A C 1
ATOM 1804 O O . ILE A 1 244 ? 23.579 61.242 39.043 1.00 34.09 236 ILE A O 1
ATOM 1809 N N . HIS A 1 245 ? 24.486 63.169 39.727 1.00 33.46 237 HIS A N 1
ATOM 1810 C CA . HIS A 1 245 ? 24.040 63.906 38.559 1.00 33.15 237 HIS A CA 1
ATOM 1811 C C . HIS A 1 245 ? 24.826 63.554 37.317 1.00 32.59 237 HIS A C 1
ATOM 1812 O O . HIS A 1 245 ? 26.045 63.413 37.348 1.00 32.97 237 HIS A O 1
ATOM 1819 N N . THR A 1 246 ? 24.093 63.424 36.228 1.00 31.74 238 THR A N 1
ATOM 1820 C CA . THR A 1 246 ? 24.611 63.010 34.977 1.00 31.36 238 THR A CA 1
ATOM 1821 C C . THR A 1 246 ? 24.043 63.948 33.924 1.00 31.15 238 THR A C 1
ATOM 1822 O O . THR A 1 246 ? 23.036 64.609 34.146 1.00 29.73 238 THR A O 1
ATOM 1826 N N . GLY A 1 247 ? 24.759 64.039 32.814 1.00 31.77 239 GLY A N 1
ATOM 1827 C CA . GLY A 1 247 ? 24.272 64.631 31.568 1.00 32.59 239 GLY A CA 1
ATOM 1828 C C . GLY A 1 247 ? 24.531 63.527 30.547 1.00 33.74 239 GLY A C 1
ATOM 1829 O O . GLY A 1 247 ? 24.073 62.406 30.730 1.00 34.23 239 GLY A O 1
ATOM 1830 N N . ARG A 1 248 ? 25.315 63.809 29.523 1.00 35.16 240 ARG A N 1
ATOM 1831 C CA . ARG A 1 248 ? 25.762 62.762 28.613 1.00 36.28 240 ARG A CA 1
ATOM 1832 C C . ARG A 1 248 ? 26.698 61.750 29.354 1.00 35.59 240 ARG A C 1
ATOM 1833 O O . ARG A 1 248 ? 26.633 60.538 29.095 1.00 36.67 240 ARG A O 1
ATOM 1841 N N . GLY A 1 249 ? 27.543 62.257 30.248 1.00 34.86 241 GLY A N 1
ATOM 1842 C CA . GLY A 1 249 ? 28.360 61.431 31.144 1.00 34.83 241 GLY A CA 1
ATOM 1843 C C . GLY A 1 249 ? 28.061 61.778 32.598 1.00 34.05 241 GLY A C 1
ATOM 1844 O O . GLY A 1 249 ? 27.225 62.646 32.876 1.00 34.59 241 GLY A O 1
ATOM 1845 N N . ILE A 1 250 ? 28.738 61.109 33.523 1.00 33.50 242 ILE A N 1
ATOM 1846 C CA . ILE A 1 250 ? 28.654 61.454 34.951 1.00 33.22 242 ILE A CA 1
ATOM 1847 C C . ILE A 1 250 ? 29.367 62.779 35.078 1.00 32.67 242 ILE A C 1
ATOM 1848 O O . ILE A 1 250 ? 30.511 62.876 34.661 1.00 32.59 242 ILE A O 1
ATOM 1853 N N . LEU A 1 251 ? 28.691 63.794 35.642 1.00 32.06 243 LEU A N 1
ATOM 1854 C CA . LEU A 1 251 ? 29.247 65.156 35.722 1.00 31.38 243 LEU A CA 1
ATOM 1855 C C . LEU A 1 251 ? 30.308 65.314 36.830 1.00 31.35 243 LEU A C 1
ATOM 1856 O O . LEU A 1 251 ? 30.010 65.177 37.997 1.00 31.97 243 LEU A O 1
ATOM 1861 N N . ILE A 1 252 ? 31.540 65.630 36.443 1.00 32.12 244 ILE A N 1
ATOM 1862 C CA . ILE A 1 252 ? 32.670 65.774 37.379 1.00 32.22 244 ILE A CA 1
ATOM 1863 C C . ILE A 1 252 ? 33.253 67.188 37.331 1.00 32.87 244 ILE A C 1
ATOM 1864 O O . ILE A 1 252 ? 33.116 67.909 36.322 1.00 32.67 244 ILE A O 1
ATOM 1869 N N . ASP A 1 253 ? 33.921 67.584 38.420 1.00 33.29 245 ASP A N 1
ATOM 1870 C CA . ASP A 1 253 ? 34.676 68.839 38.420 1.00 33.54 245 ASP A CA 1
ATOM 1871 C C . ASP A 1 253 ? 36.118 68.550 37.952 1.00 34.04 245 ASP A C 1
ATOM 1872 O O . ASP A 1 253 ? 36.406 67.428 37.473 1.00 34.17 245 ASP A O 1
ATOM 1877 N N . ASP A 1 254 ? 37.025 69.539 38.067 1.00 34.59 246 ASP A N 1
ATOM 1878 C CA . ASP A 1 254 ? 38.384 69.368 37.521 1.00 34.37 246 ASP A CA 1
ATOM 1879 C C . ASP A 1 254 ? 39.286 68.432 38.366 1.00 34.40 246 ASP A C 1
ATOM 1880 O O . ASP A 1 254 ? 40.342 68.041 37.919 1.00 34.38 246 ASP A O 1
ATOM 1885 N N . ASN A 1 255 ? 38.809 68.039 39.554 1.00 34.27 247 ASN A N 1
ATOM 1886 C CA . ASN A 1 255 ? 39.456 67.015 40.408 1.00 34.05 247 ASN A CA 1
ATOM 1887 C C . ASN A 1 255 ? 38.763 65.606 40.329 1.00 33.25 247 ASN A C 1
ATOM 1888 O O . ASN A 1 255 ? 39.014 64.732 41.167 1.00 31.71 247 ASN A O 1
ATOM 1893 N N . PHE A 1 256 ? 37.896 65.428 39.321 1.00 33.26 248 PHE A N 1
ATOM 1894 C CA . PHE A 1 256 ? 37.181 64.146 39.033 1.00 33.27 248 PHE A CA 1
ATOM 1895 C C . PHE A 1 256 ? 36.116 63.838 40.069 1.00 33.59 248 PHE A C 1
ATOM 1896 O O . PHE A 1 256 ? 35.628 62.731 40.145 1.00 33.38 248 PHE A O 1
ATOM 1904 N N . ARG A 1 257 ? 35.735 64.828 40.862 1.00 34.28 249 ARG A N 1
ATOM 1905 C CA . ARG A 1 257 ? 34.689 64.614 41.872 1.00 35.03 249 ARG A CA 1
ATOM 1906 C C . ARG A 1 257 ? 33.323 64.745 41.241 1.00 33.36 249 ARG A C 1
ATOM 1907 O O . ARG A 1 257 ? 33.051 65.709 40.536 1.00 32.84 249 ARG A O 1
ATOM 1915 N N . THR A 1 258 ? 32.459 63.774 41.507 1.00 33.75 250 THR A N 1
ATOM 1916 C CA . THR A 1 258 ? 31.023 63.849 41.114 1.00 33.63 250 THR A CA 1
ATOM 1917 C C . THR A 1 258 ? 30.226 64.820 42.023 1.00 33.76 250 THR A C 1
ATOM 1918 O O . THR A 1 258 ? 30.804 65.504 42.867 1.00 33.54 250 THR A O 1
ATOM 1922 N N . SER A 1 259 ? 28.893 64.863 41.840 1.00 34.39 251 SER A N 1
ATOM 1923 C CA . SER A 1 259 ? 28.004 65.655 42.700 1.00 34.19 251 SER A CA 1
ATOM 1924 C C . SER A 1 259 ? 27.874 65.074 44.095 1.00 34.66 251 SER A C 1
ATOM 1925 O O . SER A 1 259 ? 27.333 65.753 44.990 1.00 34.98 251 SER A O 1
ATOM 1928 N N . ALA A 1 260 ? 28.333 63.825 44.276 1.00 34.40 252 ALA A N 1
ATOM 1929 C CA . ALA A 1 260 ? 28.235 63.100 45.549 1.00 34.63 252 ALA A CA 1
ATOM 1930 C C . ALA A 1 260 ? 29.556 63.081 46.282 1.00 35.36 252 ALA A C 1
ATOM 1931 O O . ALA A 1 260 ? 30.596 62.720 45.711 1.00 36.00 252 ALA A O 1
ATOM 1933 N N . LYS A 1 261 ? 29.516 63.480 47.547 1.00 35.51 253 LYS A N 1
ATOM 1934 C CA . LYS A 1 261 ? 30.647 63.363 48.452 1.00 36.39 253 LYS A CA 1
ATOM 1935 C C . LYS A 1 261 ? 31.261 61.949 48.427 1.00 35.93 253 LYS A C 1
ATOM 1936 O O . LYS A 1 261 ? 30.532 60.956 48.522 1.00 36.51 253 LYS A O 1
ATOM 1942 N N . ASP A 1 262 ? 32.593 61.881 48.299 1.00 35.74 254 ASP A N 1
ATOM 1943 C CA . ASP A 1 262 ? 33.375 60.628 48.318 1.00 35.64 254 ASP A CA 1
ATOM 1944 C C . ASP A 1 262 ? 33.240 59.774 47.046 1.00 34.97 254 ASP A C 1
ATOM 1945 O O . ASP A 1 262 ? 33.722 58.645 47.018 1.00 35.72 254 ASP A O 1
ATOM 1950 N N . VAL A 1 263 ? 32.586 60.296 46.006 1.00 33.70 255 VAL A N 1
ATOM 1951 C CA . VAL A 1 263 ? 32.452 59.582 44.749 1.00 32.70 255 VAL A CA 1
ATOM 1952 C C . VAL A 1 263 ? 33.112 60.405 43.608 1.00 32.14 255 VAL A C 1
ATOM 1953 O O . VAL A 1 263 ? 32.794 61.591 43.380 1.00 30.92 255 VAL A O 1
ATOM 1957 N N . TYR A 1 264 ? 34.059 59.757 42.937 1.00 31.61 256 TYR A N 1
ATOM 1958 C CA . TYR A 1 264 ? 34.764 60.310 41.796 1.00 31.78 256 TYR A CA 1
ATOM 1959 C C . TYR A 1 264 ? 34.377 59.508 40.563 1.00 31.16 256 TYR A C 1
ATOM 1960 O O . TYR A 1 264 ? 33.789 58.447 40.669 1.00 31.17 256 TYR A O 1
ATOM 1969 N N . ALA A 1 265 ? 34.701 60.026 39.396 1.00 31.06 257 ALA A N 1
ATOM 1970 C CA . ALA A 1 265 ? 34.542 59.288 38.155 1.00 30.97 257 ALA A CA 1
ATOM 1971 C C . ALA A 1 265 ? 35.650 59.656 37.200 1.00 31.02 257 ALA A C 1
ATOM 1972 O O . ALA A 1 265 ? 36.063 60.809 37.155 1.00 30.60 257 ALA A O 1
ATOM 1974 N N . ILE A 1 266 ? 36.168 58.648 36.477 1.00 31.23 258 ILE A N 1
ATOM 1975 C CA . ILE A 1 266 ? 37.182 58.842 35.429 1.00 31.40 258 ILE A CA 1
ATOM 1976 C C . ILE A 1 266 ? 36.816 58.048 34.160 1.00 31.40 258 ILE A C 1
ATOM 1977 O O . ILE A 1 266 ? 36.011 57.085 34.218 1.00 29.80 258 ILE A O 1
ATOM 1982 N N . GLY A 1 267 ? 37.433 58.446 33.032 1.00 31.28 259 GLY A N 1
ATOM 1983 C CA . GLY A 1 267 ? 37.392 57.655 31.810 1.00 31.71 259 GLY A CA 1
ATOM 1984 C C . GLY A 1 267 ? 36.182 57.964 30.970 1.00 32.28 259 GLY A C 1
ATOM 1985 O O . GLY A 1 267 ? 35.627 59.065 31.068 1.00 33.43 259 GLY A O 1
ATOM 1986 N N . ASP A 1 268 ? 35.780 57.006 30.134 1.00 32.64 260 ASP A N 1
ATOM 1987 C CA . ASP A 1 268 ? 34.653 57.169 29.193 1.00 33.97 260 ASP A CA 1
ATOM 1988 C C . ASP A 1 268 ? 33.308 57.514 29.819 1.00 34.11 260 ASP A C 1
ATOM 1989 O O . ASP A 1 268 ? 32.443 57.992 29.109 1.00 34.12 260 ASP A O 1
ATOM 1994 N N . CYS A 1 269 ? 33.110 57.214 31.118 1.00 34.48 261 CYS A N 1
ATOM 1995 C CA . CYS A 1 269 ? 31.840 57.542 31.810 1.00 34.37 261 CYS A CA 1
ATOM 1996 C C . CYS A 1 269 ? 31.793 58.988 32.334 1.00 34.15 261 CYS A C 1
ATOM 1997 O O . CYS A 1 269 ? 30.732 59.487 32.603 1.00 34.32 261 CYS A O 1
ATOM 2000 N N . ALA A 1 270 ? 32.946 59.646 32.432 1.00 33.54 262 ALA A N 1
ATOM 2001 C CA . ALA A 1 270 ? 33.070 60.909 33.136 1.00 33.63 262 ALA A CA 1
ATOM 2002 C C . ALA A 1 270 ? 33.074 62.091 32.164 1.00 33.56 262 ALA A C 1
ATOM 2003 O O . ALA A 1 270 ? 33.797 62.075 31.188 1.00 33.23 262 ALA A O 1
ATOM 2005 N N . GLU A 1 271 ? 32.255 63.105 32.453 1.00 34.08 263 GLU A N 1
ATOM 2006 C CA . GLU A 1 271 ? 32.142 64.298 31.641 1.00 34.63 263 GLU A CA 1
ATOM 2007 C C . GLU A 1 271 ? 32.569 65.578 32.432 1.00 34.53 263 GLU A C 1
ATOM 2008 O O . GLU A 1 271 ? 32.016 65.872 33.483 1.00 33.66 263 GLU A O 1
ATOM 2014 N N . TYR A 1 272 ? 33.574 66.286 31.914 1.00 34.78 264 TYR A N 1
ATOM 2015 C CA . TYR A 1 272 ? 34.058 67.551 32.486 1.00 35.58 264 TYR A CA 1
ATOM 2016 C C . TYR A 1 272 ? 33.988 68.580 31.403 1.00 36.90 264 TYR A C 1
ATOM 2017 O O . TYR A 1 272 ? 34.528 68.347 30.316 1.00 36.59 264 TYR A O 1
ATOM 2026 N N . SER A 1 273 ? 33.354 69.719 31.700 1.00 38.30 265 SER A N 1
ATOM 2027 C CA . SER A 1 273 ? 33.104 70.786 30.710 1.00 40.23 265 SER A CA 1
ATOM 2028 C C . SER A 1 273 ? 32.781 70.292 29.299 1.00 40.68 265 SER A C 1
ATOM 2029 O O . SER A 1 273 ? 33.442 70.669 28.318 1.00 41.19 265 SER A O 1
ATOM 2032 N N . GLY A 1 274 ? 31.772 69.438 29.210 1.00 41.38 266 GLY A N 1
ATOM 2033 C CA . GLY A 1 274 ? 31.288 68.949 27.919 1.00 42.52 266 GLY A CA 1
ATOM 2034 C C . GLY A 1 274 ? 32.167 67.885 27.289 1.00 43.36 266 GLY A C 1
ATOM 2035 O O . GLY A 1 274 ? 31.802 67.319 26.268 1.00 43.57 266 GLY A O 1
ATOM 2036 N N . ILE A 1 275 ? 33.311 67.589 27.911 1.00 44.48 267 ILE A N 1
ATOM 2037 C CA . ILE A 1 275 ? 34.300 66.691 27.332 1.00 44.96 267 ILE A CA 1
ATOM 2038 C C . ILE A 1 275 ? 34.288 65.336 28.015 1.00 45.76 267 ILE A C 1
ATOM 2039 O O . ILE A 1 275 ? 34.292 65.225 29.247 1.00 44.53 267 ILE A O 1
ATOM 2044 N N . ILE A 1 276 ? 34.273 64.315 27.161 1.00 47.05 268 ILE A N 1
ATOM 2045 C CA . ILE A 1 276 ? 34.629 62.956 27.483 1.00 48.01 268 ILE A CA 1
ATOM 2046 C C . ILE A 1 276 ? 35.772 62.629 26.477 1.00 48.28 268 ILE A C 1
ATOM 2047 O O . ILE A 1 276 ? 35.572 62.686 25.247 1.00 48.22 268 ILE A O 1
ATOM 2052 N N . ALA A 1 277 ? 36.960 62.325 26.990 1.00 48.51 269 ALA A N 1
ATOM 2053 C CA . ALA A 1 277 ? 38.161 62.109 26.108 1.00 48.51 269 ALA A CA 1
ATOM 2054 C C . ALA A 1 277 ? 37.942 60.986 25.119 1.00 47.36 269 ALA A C 1
ATOM 2055 O O . ALA A 1 277 ? 38.091 61.181 23.887 1.00 48.17 269 ALA A O 1
ATOM 2057 N N . GLY A 1 278 ? 37.591 59.821 25.646 1.00 44.76 270 GLY A N 1
ATOM 2058 C CA . GLY A 1 278 ? 37.154 58.749 24.812 1.00 43.16 270 GLY A CA 1
ATOM 2059 C C . GLY A 1 278 ? 38.240 57.871 24.269 1.00 41.74 270 GLY A C 1
ATOM 2060 O O . GLY A 1 278 ? 38.014 57.190 23.281 1.00 41.73 270 GLY A O 1
ATOM 2061 N N . THR A 1 279 ? 39.417 57.878 24.915 1.00 40.32 271 THR A N 1
ATOM 2062 C CA . THR A 1 279 ? 40.512 56.969 24.569 1.00 39.11 271 THR A CA 1
ATOM 2063 C C . THR A 1 279 ? 41.004 56.240 25.809 1.00 38.41 271 THR A C 1
ATOM 2064 O O . THR A 1 279 ? 40.731 56.664 26.919 1.00 38.37 271 THR A O 1
ATOM 2068 N N . ALA A 1 280 ? 41.726 55.136 25.590 1.00 37.44 272 ALA A N 1
ATOM 2069 C CA . ALA A 1 280 ? 42.377 54.365 26.657 1.00 36.56 272 ALA A CA 1
ATOM 2070 C C . ALA A 1 280 ? 43.529 55.144 27.274 1.00 36.01 272 ALA A C 1
ATOM 2071 O O . ALA A 1 280 ? 43.754 55.085 28.482 1.00 35.12 272 ALA A O 1
ATOM 2073 N N . LYS A 1 281 ? 44.249 55.876 26.439 1.00 36.17 273 LYS A N 1
ATOM 2074 C CA . LYS A 1 281 ? 45.371 56.707 26.895 1.00 36.67 273 LYS A CA 1
ATOM 2075 C C . LYS A 1 281 ? 44.926 57.824 27.844 1.00 36.14 273 LYS A C 1
ATOM 2076 O O . LYS A 1 281 ? 45.539 58.046 28.892 1.00 35.66 273 LYS A O 1
ATOM 2082 N N . ALA A 1 282 ? 43.850 58.512 27.451 1.00 35.57 274 ALA A N 1
ATOM 2083 C CA . ALA A 1 282 ? 43.170 59.505 28.311 1.00 35.26 274 ALA A CA 1
ATOM 2084 C C . ALA A 1 282 ? 42.624 58.887 29.619 1.00 34.58 274 ALA A C 1
ATOM 2085 O O . ALA A 1 282 ? 42.779 59.446 30.682 1.00 34.74 274 ALA A O 1
ATOM 2087 N N . ALA A 1 283 ? 41.954 57.756 29.503 1.00 34.17 275 ALA A N 1
ATOM 2088 C CA . ALA A 1 283 ? 41.416 57.043 30.665 1.00 34.01 275 ALA A CA 1
ATOM 2089 C C . ALA A 1 283 ? 42.516 56.700 31.672 1.00 34.10 275 ALA A C 1
ATOM 2090 O O . ALA A 1 283 ? 42.327 56.865 32.858 1.00 33.08 275 ALA A O 1
ATOM 2092 N N . MET A 1 284 ? 43.656 56.203 31.163 1.00 35.01 276 MET A N 1
ATOM 2093 C CA . MET A 1 284 ? 44.850 55.908 31.988 1.00 35.33 276 MET A CA 1
ATOM 2094 C C . MET A 1 284 ? 45.539 57.144 32.559 1.00 34.22 276 MET A C 1
ATOM 2095 O O . MET A 1 284 ? 46.025 57.092 33.674 1.00 33.08 276 MET A O 1
ATOM 2100 N N . GLU A 1 285 ? 45.611 58.229 31.791 1.00 34.09 277 GLU A N 1
ATOM 2101 C CA . GLU A 1 285 ? 46.170 59.500 32.318 1.00 34.93 277 GLU A CA 1
ATOM 2102 C C . GLU A 1 285 ? 45.288 60.114 33.438 1.00 34.20 277 GLU A C 1
ATOM 2103 O O . GLU A 1 285 ? 45.808 60.593 34.442 1.00 33.47 277 GLU A O 1
ATOM 2109 N N . GLN A 1 286 ? 43.973 60.076 33.245 1.00 33.27 278 GLN A N 1
ATOM 2110 C CA . GLN A 1 286 ? 43.020 60.485 34.288 1.00 33.34 278 GLN A CA 1
ATOM 2111 C C . GLN A 1 286 ? 43.145 59.674 35.582 1.00 32.40 278 GLN A C 1
ATOM 2112 O O . GLN A 1 286 ? 43.038 60.235 36.665 1.00 31.19 278 GLN A O 1
ATOM 2118 N N . ALA A 1 287 ? 43.364 58.360 35.445 1.00 32.15 279 ALA A N 1
ATOM 2119 C CA . ALA A 1 287 ? 43.575 57.465 36.584 1.00 32.81 279 ALA A CA 1
ATOM 2120 C C . ALA A 1 287 ? 44.832 57.842 37.355 1.00 33.18 279 ALA A C 1
ATOM 2121 O O . ALA A 1 287 ? 44.818 57.833 38.594 1.00 33.21 279 ALA A O 1
ATOM 2123 N N . ARG A 1 288 ? 45.906 58.182 36.619 1.00 33.31 280 ARG A N 1
ATOM 2124 C CA . ARG A 1 288 ? 47.171 58.632 37.227 1.00 34.52 280 ARG A CA 1
ATOM 2125 C C . ARG A 1 288 ? 47.028 59.947 37.969 1.00 33.67 280 ARG A C 1
ATOM 2126 O O . ARG A 1 288 ? 47.566 60.104 39.069 1.00 33.80 280 ARG A O 1
ATOM 2134 N N . VAL A 1 289 ? 46.328 60.896 37.360 1.00 33.16 281 VAL A N 1
ATOM 2135 C CA . VAL A 1 289 ? 46.139 62.191 37.983 1.00 33.05 281 VAL A CA 1
ATOM 2136 C C . VAL A 1 289 ? 45.233 62.010 39.191 1.00 32.80 281 VAL A C 1
ATOM 2137 O O . VAL A 1 289 ? 45.542 62.522 40.241 1.00 32.98 281 VAL A O 1
ATOM 2141 N N . LEU A 1 290 ? 44.146 61.254 39.058 1.00 32.52 282 LEU A N 1
ATOM 2142 C CA . LEU A 1 290 ? 43.295 61.006 40.211 1.00 33.18 282 LEU A CA 1
ATOM 2143 C C . LEU A 1 290 ? 44.044 60.287 41.320 1.00 33.13 282 LEU A C 1
ATOM 2144 O O . LEU A 1 290 ? 43.811 60.574 42.463 1.00 33.39 282 LEU A O 1
ATOM 2149 N N . ALA A 1 291 ? 44.919 59.333 40.982 1.00 33.67 283 ALA A N 1
ATOM 2150 C CA . ALA A 1 291 ? 45.747 58.653 42.011 1.00 33.43 283 ALA A CA 1
ATOM 2151 C C . ALA A 1 291 ? 46.610 59.664 42.774 1.00 33.36 283 ALA A C 1
ATOM 2152 O O . ALA A 1 291 ? 46.647 59.653 43.998 1.00 32.61 283 ALA A O 1
ATOM 2154 N N . ASP A 1 292 ? 47.286 60.544 42.038 1.00 33.61 284 ASP A N 1
ATOM 2155 C CA . ASP A 1 292 ? 48.027 61.666 42.654 1.00 33.99 284 ASP A CA 1
ATOM 2156 C C . ASP A 1 292 ? 47.140 62.470 43.618 1.00 33.98 284 ASP A C 1
ATOM 2157 O O . ASP A 1 292 ? 47.485 62.645 44.760 1.00 33.54 284 ASP A O 1
ATOM 2162 N N . ILE A 1 293 ? 45.988 62.937 43.144 1.00 34.46 285 ILE A N 1
ATOM 2163 C CA . ILE A 1 293 ? 45.061 63.700 43.982 1.00 34.78 285 ILE A CA 1
ATOM 2164 C C . ILE A 1 293 ? 44.656 62.931 45.261 1.00 35.02 285 ILE A C 1
ATOM 2165 O O . ILE A 1 293 ? 44.668 63.499 46.359 1.00 35.28 285 ILE A O 1
ATOM 2170 N N . LEU A 1 294 ? 44.273 61.660 45.120 1.00 35.58 286 LEU A N 1
ATOM 2171 C CA . LEU A 1 294 ? 43.859 60.842 46.292 1.00 35.82 286 LEU A CA 1
ATOM 2172 C C . LEU A 1 294 ? 44.999 60.627 47.296 1.00 36.46 286 LEU A C 1
ATOM 2173 O O . LEU A 1 294 ? 44.751 60.420 48.489 1.00 36.23 286 LEU A O 1
ATOM 2178 N N . LYS A 1 295 ? 46.234 60.705 46.802 1.00 37.60 287 LYS A N 1
ATOM 2179 C CA . LYS A 1 295 ? 47.433 60.628 47.618 1.00 38.66 287 LYS A CA 1
ATOM 2180 C C . LYS A 1 295 ? 47.921 62.014 48.104 1.00 39.97 287 LYS A C 1
ATOM 2181 O O . LYS A 1 295 ? 49.072 62.152 48.523 1.00 40.23 287 LYS A O 1
ATOM 2187 N N . GLY A 1 296 ? 47.070 63.025 48.037 1.00 41.22 288 GLY A N 1
ATOM 2188 C CA . GLY A 1 296 ? 47.435 64.354 48.512 1.00 42.60 288 GLY A CA 1
ATOM 2189 C C . GLY A 1 296 ? 48.471 65.106 47.680 1.00 43.77 288 GLY A C 1
ATOM 2190 O O . GLY A 1 296 ? 49.112 66.006 48.186 1.00 44.06 288 GLY A O 1
ATOM 2191 N N . GLU A 1 297 ? 48.630 64.742 46.411 1.00 45.15 289 GLU A N 1
ATOM 2192 C CA . GLU A 1 297 ? 49.511 65.464 45.494 1.00 46.59 289 GLU A CA 1
ATOM 2193 C C . GLU A 1 297 ? 48.610 66.194 44.495 1.00 47.88 289 GLU A C 1
ATOM 2194 O O . GLU A 1 297 ? 48.182 65.601 43.481 1.00 47.94 289 GLU A O 1
ATOM 2200 N N . PRO A 1 298 ? 48.295 67.465 44.760 1.00 49.40 290 PRO A N 1
ATOM 2201 C CA . PRO A 1 298 ? 47.404 68.216 43.845 1.00 49.96 290 PRO A CA 1
ATOM 2202 C C . PRO A 1 298 ? 47.960 68.207 42.405 1.00 50.35 290 PRO A C 1
ATOM 2203 O O . PRO A 1 298 ? 49.164 68.367 42.192 1.00 50.51 290 PRO A O 1
ATOM 2207 N N . ARG A 1 299 ? 47.090 67.939 41.443 1.00 50.90 291 ARG A N 1
ATOM 2208 C CA . ARG A 1 299 ? 47.462 67.942 40.022 1.00 50.89 291 ARG A CA 1
ATOM 2209 C C . ARG A 1 299 ? 46.270 68.412 39.208 1.00 50.68 291 ARG A C 1
ATOM 2210 O O . ARG A 1 299 ? 45.116 68.144 39.560 1.00 50.55 291 ARG A O 1
ATOM 2213 N N . ARG A 1 300 ? 46.566 69.138 38.130 1.00 50.46 292 ARG A N 1
ATOM 2214 C CA . ARG A 1 300 ? 45.550 69.672 37.230 1.00 49.75 292 ARG A CA 1
ATOM 2215 C C . ARG A 1 300 ? 45.702 68.999 35.880 1.00 48.89 292 ARG A C 1
ATOM 2216 O O . ARG A 1 300 ? 46.463 69.476 35.009 1.00 49.75 292 ARG A O 1
ATOM 2218 N N . TYR A 1 301 ? 45.013 67.870 35.713 1.00 46.84 293 TYR A N 1
ATOM 2219 C CA . TYR A 1 301 ? 44.876 67.229 34.404 1.00 46.01 293 TYR A CA 1
ATOM 2220 C C . TYR A 1 301 ? 44.424 68.277 33.378 1.00 46.08 293 TYR A C 1
ATOM 2221 O O . TYR A 1 301 ? 43.487 69.055 33.631 1.00 46.53 293 TYR A O 1
ATOM 2230 N N . ASN A 1 302 ? 45.112 68.317 32.241 1.00 45.89 294 ASN A N 1
ATOM 2231 C CA . ASN A 1 302 ? 44.654 69.082 31.094 1.00 45.54 294 ASN A CA 1
ATOM 2232 C C . ASN A 1 302 ? 43.550 68.304 30.355 1.00 45.07 294 ASN A C 1
ATOM 2233 O O . ASN A 1 302 ? 43.827 67.361 29.591 1.00 44.95 294 ASN A O 1
ATOM 2238 N N . PHE A 1 303 ? 42.302 68.700 30.602 1.00 44.65 295 PHE A N 1
ATOM 2239 C CA . PHE A 1 303 ? 41.147 68.071 29.974 1.00 44.69 295 PHE A CA 1
ATOM 2240 C C . PHE A 1 303 ? 41.014 68.419 28.489 1.00 45.98 295 PHE A C 1
ATOM 2241 O O . PHE A 1 303 ? 40.410 67.684 27.749 1.00 46.08 295 PHE A O 1
ATOM 2249 N N . LYS A 1 304 ? 41.557 69.553 28.070 1.00 47.85 296 LYS A N 1
ATOM 2250 C CA . LYS A 1 304 ? 41.404 70.011 26.683 1.00 49.33 296 LYS A CA 1
ATOM 2251 C C . LYS A 1 304 ? 42.285 69.193 25.716 1.00 50.09 296 LYS A C 1
ATOM 2252 O O . LYS A 1 304 ? 41.773 68.560 24.764 1.00 50.64 296 LYS A O 1
ATOM 2254 N N . PHE A 1 305 ? 43.597 69.193 25.995 1.00 50.40 297 PHE A N 1
ATOM 2255 C CA . PHE A 1 305 ? 44.623 68.598 25.125 1.00 50.37 297 PHE A CA 1
ATOM 2256 C C . PHE A 1 305 ? 44.464 67.106 24.933 1.00 51.02 297 PHE A C 1
ATOM 2257 O O . PHE A 1 305 ? 44.418 66.364 25.902 1.00 51.38 297 PHE A O 1
ATOM 2265 N N . ARG A 1 306 ? 44.370 66.675 23.677 1.00 51.55 298 ARG A N 1
ATOM 2266 C CA . ARG A 1 306 ? 44.496 65.250 23.334 1.00 52.03 298 ARG A CA 1
ATOM 2267 C C . ARG A 1 306 ? 45.708 65.006 22.428 1.00 51.01 298 ARG A C 1
ATOM 2268 O O . ARG A 1 306 ? 46.027 65.806 21.547 1.00 50.25 298 ARG A O 1
ATOM 2276 N N . SER A 1 307 ? 46.358 63.881 22.668 1.00 50.31 299 SER A N 1
ATOM 2277 C CA . SER A 1 307 ? 47.445 63.414 21.852 1.00 50.23 299 SER A CA 1
ATOM 2278 C C . SER A 1 307 ? 47.385 61.898 21.838 1.00 49.98 299 SER A C 1
ATOM 2279 O O . SER A 1 307 ? 47.510 61.260 22.883 1.00 49.78 299 SER A O 1
ATOM 2282 N N . THR A 1 308 ? 47.193 61.313 20.660 1.00 49.71 300 THR A N 1
ATOM 2283 C CA . THR A 1 308 ? 47.064 59.865 20.569 1.00 49.24 300 THR A CA 1
ATOM 2284 C C . THR A 1 308 ? 47.494 59.362 19.181 1.00 48.31 300 THR A C 1
ATOM 2285 O O . THR A 1 308 ? 47.438 60.093 18.200 1.00 48.28 300 THR A O 1
ATOM 2289 N N . VAL A 1 309 ? 47.987 58.131 19.145 1.00 47.20 301 VAL A N 1
ATOM 2290 C CA . VAL A 1 309 ? 48.434 57.503 17.928 1.00 46.84 301 VAL A CA 1
ATOM 2291 C C . VAL A 1 309 ? 47.556 56.320 17.652 1.00 45.72 301 VAL A C 1
ATOM 2292 O O . VAL A 1 309 ? 47.319 55.507 18.522 1.00 45.82 301 VAL A O 1
ATOM 2296 N N . PHE A 1 310 ? 47.053 56.240 16.433 1.00 44.72 302 PHE A N 1
ATOM 2297 C CA . PHE A 1 310 ? 46.243 55.111 16.004 1.00 43.66 302 PHE A CA 1
ATOM 2298 C C . PHE A 1 310 ? 47.007 54.383 14.921 1.00 43.14 302 PHE A C 1
ATOM 2299 O O . PHE A 1 310 ? 47.862 54.971 14.255 1.00 42.71 302 PHE A O 1
ATOM 2307 N N . LYS A 1 311 ? 46.736 53.093 14.800 1.00 42.58 303 LYS A N 1
ATOM 2308 C CA . LYS A 1 311 ? 47.381 52.245 13.854 1.00 43.17 303 LYS A CA 1
ATOM 2309 C C . LYS A 1 311 ? 46.269 51.542 13.077 1.00 43.01 303 LYS A C 1
ATOM 2310 O O . LYS A 1 311 ? 45.514 50.791 13.653 1.00 42.88 303 LYS A O 1
ATOM 2314 N N . PHE A 1 312 ? 46.161 51.851 11.778 1.00 43.23 304 PHE A N 1
ATOM 2315 C CA . PHE A 1 312 ? 45.116 51.321 10.872 1.00 43.57 304 PHE A CA 1
ATOM 2316 C C . PHE A 1 312 ? 45.812 50.447 9.845 1.00 43.34 304 PHE A C 1
ATOM 2317 O O . PHE A 1 312 ? 46.289 50.952 8.811 1.00 43.53 304 PHE A O 1
ATOM 2325 N N . GLY A 1 313 ? 45.912 49.153 10.124 1.00 42.96 305 GLY A N 1
ATOM 2326 C CA . GLY A 1 313 ? 46.871 48.297 9.381 1.00 43.00 305 GLY A CA 1
ATOM 2327 C C . GLY A 1 313 ? 48.319 48.742 9.623 1.00 42.73 305 GLY A C 1
ATOM 2328 O O . GLY A 1 313 ? 48.708 49.000 10.758 1.00 42.30 305 GLY A O 1
ATOM 2329 N N . LYS A 1 314 ? 49.114 48.853 8.555 1.00 43.06 306 LYS A N 1
ATOM 2330 C CA . LYS A 1 314 ? 50.511 49.356 8.674 1.00 42.99 306 LYS A CA 1
ATOM 2331 C C . LYS A 1 314 ? 50.575 50.896 8.981 1.00 43.06 306 LYS A C 1
ATOM 2332 O O . LYS A 1 314 ? 51.598 51.419 9.486 1.00 43.14 306 LYS A O 1
ATOM 2335 N N . LEU A 1 315 ? 49.493 51.603 8.649 1.00 42.97 307 LEU A N 1
ATOM 2336 C CA . LEU A 1 315 ? 49.413 53.060 8.774 1.00 42.66 307 LEU A CA 1
ATOM 2337 C C . LEU A 1 315 ? 49.316 53.495 10.221 1.00 42.04 307 LEU A C 1
ATOM 2338 O O . LEU A 1 315 ? 48.302 53.283 10.866 1.00 41.46 307 LEU A O 1
ATOM 2343 N N . GLN A 1 316 ? 50.384 54.111 10.715 1.00 41.61 308 GLN A N 1
ATOM 2344 C CA . GLN A 1 316 ? 50.364 54.758 12.012 1.00 41.40 308 GLN A CA 1
ATOM 2345 C C . GLN A 1 316 ? 50.127 56.285 11.851 1.00 40.56 308 GLN A C 1
ATOM 2346 O O . GLN A 1 316 ? 50.763 56.944 11.018 1.00 40.13 308 GLN A O 1
ATOM 2352 N N . ILE A 1 317 ? 49.234 56.830 12.676 1.00 39.65 309 ILE A N 1
ATOM 2353 C CA . ILE A 1 317 ? 48.902 58.253 12.625 1.00 39.32 309 ILE A CA 1
ATOM 2354 C C . ILE A 1 317 ? 48.826 58.913 14.015 1.00 38.09 309 ILE A C 1
ATOM 2355 O O . ILE A 1 317 ? 48.006 58.526 14.838 1.00 37.07 309 ILE A O 1
ATOM 2360 N N . ALA A 1 318 ? 49.656 59.925 14.250 1.00 37.02 310 ALA A N 1
ATOM 2361 C CA . ALA A 1 318 ? 49.584 60.704 15.500 1.00 36.91 310 ALA A CA 1
ATOM 2362 C C . ALA A 1 318 ? 48.769 61.971 15.298 1.00 36.58 310 ALA A C 1
ATOM 2363 O O . ALA A 1 318 ? 49.050 62.739 14.407 1.00 35.74 310 ALA A O 1
ATOM 2365 N N . ILE A 1 319 ? 47.758 62.176 16.150 1.00 36.78 311 ILE A N 1
ATOM 2366 C CA . ILE A 1 319 ? 46.940 63.392 16.123 1.00 36.95 311 ILE A CA 1
ATOM 2367 C C . ILE A 1 319 ? 47.159 64.131 17.421 1.00 36.80 311 ILE A C 1
ATOM 2368 O O . ILE A 1 319 ? 46.877 63.594 18.486 1.00 37.30 311 ILE A O 1
ATOM 2373 N N . ILE A 1 320 ? 47.673 65.357 17.330 1.00 36.98 312 ILE A N 1
ATOM 2374 C CA . ILE A 1 320 ? 48.159 66.101 18.508 1.00 37.20 312 ILE A CA 1
ATOM 2375 C C . ILE A 1 320 ? 47.527 67.486 18.570 1.00 37.74 312 ILE A C 1
ATOM 2376 O O . ILE A 1 320 ? 47.625 68.235 17.626 1.00 37.57 312 ILE A O 1
ATOM 2381 N N . GLY A 1 321 ? 46.859 67.794 19.685 1.00 38.78 313 GLY A N 1
ATOM 2382 C CA . GLY A 1 321 ? 46.314 69.133 19.941 1.00 39.72 313 GLY A CA 1
ATOM 2383 C C . GLY A 1 321 ? 45.187 69.567 19.007 1.00 40.63 313 GLY A C 1
ATOM 2384 O O . GLY A 1 321 ? 44.314 68.772 18.638 1.00 40.50 313 GLY A O 1
ATOM 2385 N N . ASN A 1 322 ? 45.228 70.833 18.61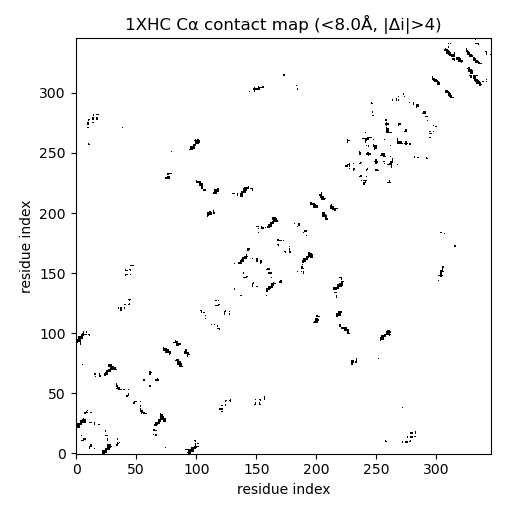1 1.00 41.81 314 ASN A N 1
ATOM 2386 C CA . ASN A 1 322 ? 44.183 71.443 17.789 1.00 42.89 314 ASN A CA 1
ATOM 2387 C C . ASN A 1 322 ? 44.518 71.341 16.296 1.00 42.75 314 ASN A C 1
ATOM 2388 O O . ASN A 1 322 ? 45.414 71.998 15.809 1.00 42.74 3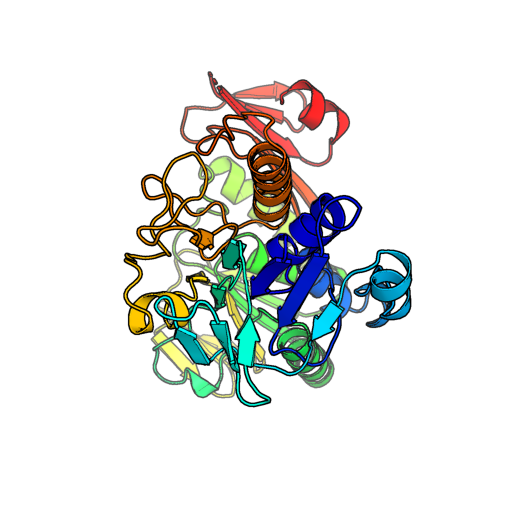14 ASN A O 1
ATOM 2393 N N . THR A 1 323 ? 43.781 70.495 15.593 1.00 43.14 315 THR A N 1
ATOM 2394 C CA . THR A 1 323 ? 43.929 70.324 14.158 1.00 43.59 315 THR A CA 1
ATOM 2395 C C . THR A 1 323 ? 42.807 71.029 13.395 1.00 43.86 315 THR A C 1
ATOM 2396 O O . THR A 1 323 ? 42.699 70.893 12.164 1.00 44.36 315 THR A O 1
ATOM 2400 N N . LYS A 1 324 ? 42.004 71.815 14.118 1.00 43.99 316 LYS A N 1
ATOM 2401 C CA . LYS A 1 324 ? 40.860 72.539 13.542 1.00 43.69 316 LYS A CA 1
ATOM 2402 C C . LYS A 1 324 ? 41.287 73.867 12.897 1.00 43.54 316 LYS A C 1
ATOM 2403 O O . LYS A 1 324 ? 40.469 74.549 12.291 1.00 43.51 316 LYS A O 1
ATOM 2405 N N . GLY A 1 325 ? 42.563 74.228 13.020 1.00 43.41 317 GLY A N 1
ATOM 2406 C CA . GLY A 1 325 ? 43.087 75.405 12.321 1.00 43.27 317 GLY A CA 1
ATOM 2407 C C . GLY A 1 325 ? 43.463 75.107 10.873 1.00 42.95 317 GLY A C 1
ATOM 2408 O O . GLY A 1 325 ? 43.152 74.035 10.333 1.00 42.97 317 GLY A O 1
ATOM 2409 N N . GLU A 1 326 ? 44.130 76.067 10.243 1.00 42.64 318 GLU A N 1
ATOM 2410 C CA . GLU A 1 326 ? 44.677 75.875 8.910 1.00 42.40 318 GLU A CA 1
ATOM 2411 C C . GLU A 1 326 ? 46.071 75.295 9.047 1.00 42.10 318 GLU A C 1
ATOM 2412 O O . GLU A 1 326 ? 46.912 75.850 9.776 1.00 42.02 318 GLU A O 1
ATOM 2418 N N . GLY A 1 327 ? 46.308 74.181 8.347 1.00 41.43 319 GLY A N 1
ATOM 2419 C CA . GLY A 1 327 ? 47.550 73.433 8.460 1.00 40.98 319 GLY A CA 1
ATOM 2420 C C . GLY A 1 327 ? 48.515 73.599 7.300 1.00 40.54 319 GLY A C 1
ATOM 2421 O O . GLY A 1 327 ? 48.140 74.039 6.207 1.00 40.30 319 GLY A O 1
ATOM 2422 N N . LYS A 1 328 ? 49.766 73.217 7.547 1.00 40.18 320 LYS A N 1
ATOM 2423 C CA . LYS A 1 328 ? 50.851 73.374 6.581 1.00 39.99 320 LYS A CA 1
ATOM 2424 C C . LYS A 1 328 ? 51.832 72.218 6.743 1.00 39.87 320 LYS A C 1
ATOM 2425 O O . LYS A 1 328 ? 52.190 71.856 7.874 1.00 39.83 320 LYS A O 1
ATOM 2429 N N . TRP A 1 329 ? 52.241 71.621 5.624 1.00 39.55 321 TRP A N 1
ATOM 2430 C CA . TRP A 1 329 ? 53.285 70.596 5.634 1.00 39.46 321 TRP A CA 1
ATOM 2431 C C . TRP A 1 329 ? 54.634 71.297 5.799 1.00 39.67 321 TRP A C 1
ATOM 2432 O O . TRP A 1 329 ? 54.953 72.211 5.040 1.00 40.28 321 TRP A O 1
ATOM 2443 N N . ILE A 1 330 ? 55.404 70.911 6.807 1.00 39.14 322 ILE A N 1
ATOM 2444 C CA . ILE A 1 330 ? 56.727 71.527 7.033 1.00 38.68 322 ILE A CA 1
ATOM 2445 C C . ILE A 1 330 ? 57.848 70.521 6.757 1.00 38.42 322 ILE A C 1
ATOM 2446 O O . ILE A 1 330 ? 58.983 70.900 6.458 1.00 37.93 322 ILE A O 1
ATOM 2451 N N . GLU A 1 331 ? 57.506 69.235 6.864 1.00 38.32 323 GLU A N 1
ATOM 2452 C CA . GLU A 1 331 ? 58.390 68.140 6.515 1.00 38.13 323 GLU A CA 1
ATOM 2453 C C . GLU A 1 331 ? 57.558 67.003 5.950 1.00 37.55 323 GLU A C 1
ATOM 2454 O O . GLU A 1 331 ? 56.306 67.060 5.932 1.00 36.78 323 GLU A O 1
ATOM 2460 N N . ASP A 1 332 ? 58.260 65.971 5.476 1.00 36.97 324 ASP A N 1
ATOM 2461 C CA . ASP A 1 332 ? 57.624 64.732 5.058 1.00 36.31 324 ASP A CA 1
ATOM 2462 C C . ASP A 1 332 ? 56.767 64.233 6.198 1.00 36.01 324 ASP A C 1
ATOM 2463 O O . ASP A 1 332 ? 57.170 64.321 7.334 1.00 35.54 324 ASP A O 1
ATOM 2468 N N . ASN A 1 333 ? 55.569 63.753 5.868 1.00 36.37 325 ASN A N 1
ATOM 2469 C CA . ASN A 1 333 ? 54.652 63.114 6.810 1.00 36.70 325 ASN A CA 1
ATOM 2470 C C . ASN A 1 333 ? 54.141 63.961 7.961 1.00 37.49 325 ASN A C 1
ATOM 2471 O O . ASN A 1 333 ? 53.556 63.409 8.901 1.00 36.90 325 ASN A O 1
ATOM 2476 N N . THR A 1 334 ? 54.330 65.293 7.906 1.00 38.28 326 THR A N 1
ATOM 2477 C CA . THR A 1 334 ? 53.960 66.124 9.059 1.00 39.22 326 THR A CA 1
ATOM 2478 C C . THR A 1 334 ? 53.283 67.432 8.680 1.00 38.97 326 THR A C 1
ATOM 2479 O O . THR A 1 334 ? 53.881 68.293 8.052 1.00 39.52 326 THR A O 1
ATOM 2483 N N . LYS A 1 335 ? 52.006 67.535 9.072 1.00 38.57 327 LYS A N 1
ATOM 2484 C CA . LYS A 1 335 ? 51.182 68.704 8.850 1.00 38.29 327 LYS A CA 1
ATOM 2485 C C . LYS A 1 335 ? 50.965 69.373 10.211 1.00 38.35 327 LYS A C 1
ATOM 2486 O O . LYS A 1 335 ? 50.438 68.750 11.146 1.00 38.64 327 LYS A O 1
ATOM 2492 N N . VAL A 1 336 ? 51.405 70.625 10.330 1.00 38.16 328 VAL A N 1
ATOM 2493 C CA . VAL A 1 336 ? 51.290 71.360 11.589 1.00 38.01 328 VAL A CA 1
ATOM 2494 C C . VAL A 1 336 ? 50.280 72.513 11.483 1.00 37.71 328 VAL A C 1
ATOM 2495 O O . VAL A 1 336 ? 49.986 72.986 10.395 1.00 37.55 328 VAL A O 1
ATOM 2499 N N . PHE A 1 337 ? 49.761 72.940 12.637 1.00 37.58 329 PHE A N 1
ATOM 2500 C CA . PHE A 1 337 ? 48.708 73.974 12.719 1.00 37.24 329 PHE A CA 1
ATOM 2501 C C . PHE A 1 337 ? 49.197 75.046 13.672 1.00 37.36 329 PHE A C 1
ATOM 2502 O O . PHE A 1 337 ? 49.854 74.734 14.669 1.00 37.19 329 PHE A O 1
ATOM 2510 N N . TYR A 1 338 ? 48.894 76.313 13.366 1.00 38.05 330 TYR A N 1
ATOM 2511 C CA . TYR A 1 338 ? 49.473 77.451 14.104 1.00 38.34 330 TYR A CA 1
ATOM 2512 C C . TYR A 1 338 ? 48.428 78.329 14.768 1.00 38.50 330 TYR A C 1
ATOM 2513 O O . TYR A 1 338 ? 47.378 78.579 14.190 1.00 39.01 330 TYR A O 1
ATOM 2522 N N . ILE A 1 344 ? 49.900 74.932 17.335 1.00 36.64 336 ILE A N 1
ATOM 2523 C CA . ILE A 1 344 ? 48.912 74.402 18.275 1.00 36.84 336 ILE A CA 1
ATOM 2524 C C . ILE A 1 344 ? 48.478 72.950 17.994 1.00 36.87 336 ILE A C 1
ATOM 2525 O O . ILE A 1 344 ? 47.792 72.335 18.809 1.00 37.11 336 ILE A O 1
ATOM 2530 N N . GLY A 1 345 ? 48.836 72.409 16.843 1.00 37.01 337 GLY A N 1
ATOM 2531 C CA . GLY A 1 345 ? 48.523 71.011 16.554 1.00 36.82 337 GLY A CA 1
ATOM 2532 C C . GLY A 1 345 ? 49.421 70.379 15.523 1.00 37.04 337 GLY A C 1
ATOM 2533 O O . GLY A 1 345 ? 50.198 71.065 14.828 1.00 36.95 337 GLY A O 1
ATOM 2534 N N . ALA A 1 346 ? 49.306 69.058 15.408 1.00 37.48 338 ALA A N 1
ATOM 2535 C CA . ALA A 1 346 ? 50.022 68.303 14.378 1.00 37.43 338 ALA A CA 1
ATOM 2536 C C . ALA A 1 346 ? 49.378 66.958 14.086 1.00 37.42 338 ALA A C 1
ATOM 2537 O O . ALA A 1 346 ? 48.778 66.349 14.969 1.00 36.63 338 ALA A O 1
ATOM 2539 N N . VAL A 1 347 ? 49.520 66.523 12.817 1.00 37.37 339 VAL A N 1
ATOM 2540 C CA . VAL A 1 347 ? 49.239 65.161 12.399 1.00 37.21 339 VAL A CA 1
ATOM 2541 C C . VAL A 1 347 ? 50.525 64.600 11.787 1.00 37.22 339 VAL A C 1
ATOM 2542 O O . VAL A 1 347 ? 51.141 65.239 10.937 1.00 37.54 339 VAL A O 1
ATOM 2546 N N . VAL A 1 348 ? 50.928 63.421 12.241 1.00 37.40 340 VAL A N 1
ATOM 2547 C CA . VAL A 1 348 ? 52.173 62.810 11.797 1.00 37.77 340 VAL A CA 1
ATOM 2548 C C . VAL A 1 348 ? 51.921 61.383 11.329 1.00 38.02 340 VAL A C 1
ATOM 2549 O O . VAL A 1 348 ? 51.382 60.584 12.075 1.00 37.75 340 VAL A O 1
ATOM 2553 N N . PHE A 1 349 ? 52.290 61.095 10.075 1.00 38.69 341 PHE A N 1
ATOM 2554 C CA . PHE A 1 349 ? 52.185 59.755 9.515 1.00 39.14 341 PHE A CA 1
ATOM 2555 C C . PHE A 1 349 ? 53.496 59.019 9.726 1.00 39.05 341 PHE A C 1
ATOM 2556 O O . PHE A 1 349 ? 54.561 59.525 9.353 1.00 39.46 341 PHE A O 1
ATOM 2564 N N . ASN A 1 350 ? 53.400 57.834 10.326 1.00 38.82 342 ASN A N 1
ATOM 2565 C CA . ASN A 1 350 ? 54.520 56.873 10.473 1.00 38.90 342 ASN A CA 1
ATOM 2566 C C . ASN A 1 350 ? 55.836 57.490 10.937 1.00 39.31 342 ASN A C 1
ATOM 2567 O O . ASN A 1 350 ? 56.892 57.233 10.349 1.00 39.52 342 ASN A O 1
ATOM 2572 N N . ASP A 1 351 ? 55.773 58.330 11.967 1.00 39.56 343 ASP A N 1
ATOM 2573 C CA . ASP A 1 351 ? 56.986 58.912 12.548 1.00 39.66 343 ASP A CA 1
ATOM 2574 C C . ASP A 1 351 ? 56.770 59.267 14.029 1.00 39.72 343 ASP A C 1
ATOM 2575 O O . ASP A 1 351 ? 56.429 60.404 14.374 1.00 39.74 343 ASP A O 1
ATOM 2580 N N . ILE A 1 352 ? 56.984 58.274 14.894 1.00 39.85 344 ILE A N 1
ATOM 2581 C CA . ILE A 1 352 ? 56.807 58.433 16.346 1.00 39.84 344 ILE A CA 1
ATOM 2582 C C . ILE A 1 352 ? 57.789 59.460 16.893 1.00 39.55 344 ILE A C 1
ATOM 2583 O O . ILE A 1 352 ? 57.431 60.261 17.752 1.00 39.49 344 ILE A O 1
ATOM 2588 N N . ARG A 1 353 ? 59.030 59.415 16.400 1.00 39.43 345 ARG A N 1
ATOM 2589 C CA . ARG A 1 353 ? 60.072 60.368 16.807 1.00 39.36 345 ARG A CA 1
ATOM 2590 C C . ARG A 1 353 ? 59.613 61.814 16.622 1.00 39.06 345 ARG A C 1
ATOM 2591 O O . ARG A 1 353 ? 59.672 62.614 17.561 1.00 38.68 345 ARG A O 1
ATOM 2599 N N . LYS A 1 354 ? 59.127 62.128 15.421 1.00 39.04 346 LYS A N 1
ATOM 2600 C CA . LYS A 1 354 ? 58.635 63.479 15.103 1.00 39.39 346 LYS A CA 1
ATOM 2601 C C . LYS A 1 354 ? 57.356 63.853 15.888 1.00 39.51 346 LYS A C 1
ATOM 2602 O O . LYS A 1 354 ? 57.130 65.027 16.195 1.00 39.32 346 LYS A O 1
ATOM 2605 N N . ALA A 1 355 ? 56.533 62.851 16.203 1.00 39.70 347 ALA A N 1
ATOM 2606 C CA . ALA A 1 355 ? 55.306 63.060 16.979 1.00 39.84 347 ALA A CA 1
ATOM 2607 C C . ALA A 1 355 ? 55.615 63.477 18.417 1.00 39.90 347 ALA A C 1
ATOM 2608 O O . ALA A 1 355 ? 55.002 64.410 18.939 1.00 40.01 347 ALA A O 1
ATOM 2610 N N . THR A 1 356 ? 56.572 62.787 19.043 1.00 39.88 348 THR A N 1
ATOM 2611 C CA . THR A 1 356 ? 57.001 63.105 20.414 1.00 39.89 348 THR A CA 1
ATOM 2612 C C . THR A 1 356 ? 57.531 64.543 20.538 1.00 39.93 348 THR A C 1
ATOM 2613 O O . THR A 1 356 ? 57.148 65.273 21.461 1.00 40.01 348 THR A O 1
ATOM 2617 N N . LYS A 1 357 ? 58.400 64.947 19.612 1.00 39.81 349 LYS A N 1
ATOM 2618 C CA . LYS A 1 357 ? 58.983 66.296 19.664 1.00 39.83 349 LYS A CA 1
ATOM 2619 C C . LYS A 1 357 ? 57.955 67.413 19.389 1.00 39.70 349 LYS A C 1
ATOM 2620 O O . LYS A 1 357 ? 58.057 68.490 19.970 1.00 39.68 349 LYS A O 1
ATOM 2625 N N . LEU A 1 358 ? 56.975 67.155 18.517 1.00 39.68 350 LEU A N 1
ATOM 2626 C CA . LEU A 1 358 ? 55.896 68.137 18.251 1.00 39.69 350 LEU A CA 1
ATOM 2627 C C . LEU A 1 358 ? 54.922 68.260 19.446 1.00 39.79 350 LEU A C 1
ATOM 2628 O O . LEU A 1 358 ? 54.340 69.318 19.668 1.00 39.58 350 LEU A O 1
ATOM 2633 N N . GLU A 1 359 ? 54.750 67.174 20.194 1.00 40.05 351 GLU A N 1
ATOM 2634 C CA . GLU A 1 359 ? 54.115 67.230 21.515 1.00 40.29 351 GLU A CA 1
ATOM 2635 C C . GLU A 1 359 ? 55.156 67.607 22.587 1.00 40.21 351 GLU A C 1
ATOM 2636 O O . GLU A 1 359 ? 55.579 68.759 22.711 1.00 40.47 351 GLU A O 1
#

CATH classification: 3.50.50.60 (+2 more: 3.50.50.60, 3.30.390.30)

Nearest PDB structures (foldseek):
  1xhc-assembly1_A  TM=1.003E+00  e=5.427E-71  Pyrococcus furiosus DSM 3638
  2v3b-assembly1_A  TM=8.775E-01  e=9.492E-30  Pseudomonas aeruginosa PAO1
  3klj-assembly1_A  TM=8.315E-01  e=3.429E-26  Clostridium acetobutylicum
  2cdu-assembly1_B  TM=8.614E-01  e=3.125E-25  Fructilactobacillus sanfranciscensis
  6tuk-assembly1_B  TM=8.553E-01  e=2.143E-25  Thermobifida fusca YX

Secondary structure (DSSP, 8-state):
-EEEEE--SHHHHHHHHHHTTTSEEEEE-SSSS----STTHHHHHTTSS-GGGG-SS-HHHHHHHTEEEE-S--EEEEETTTTEEEESS-EEE-SEEEE---EEEPPP-SBTGGGEE---SHHHHHHHHHHHHHHSEEEEEE-SHHHHHHHHHHHHTT-EEEEE-SSS--TT--HHHHHHHHHHHHHTTEEEE-S--EEEE-SSEEEETTEEEE-S-EEEE--EEE--HHHHHTT--BSSSEE--TTSB-SSTTEEE-GGGEEBTTB---SHHHHHHHHHHHHHHHTT------SS--EEEEEETTEEEEEEE--SS-EEEEETTEEEE--EEEEES-HHHHHHH-

Organism: Pyrococcus furiosus (strain ATCC 43587 / DSM 3638 / JCM 8422 / Vc1) (NCBI:txid186497)

GO terms:
  GO:0005737 cytoplasm (C, EXP)
  GO:0015044 rubredoxin-NAD+ reductase activity (F, EXP)
  GO:0015046 rubredoxin-NADP+ reductase activity (F, EXP)

Solvent-accessible surface area: 15678 Å² total; per-residue (Å²): 91,88,4,1,0,13,8,8,20,18,5,0,6,20,0,0,18,60,0,13,158,80,48,112,3,11,0,0,26,132,38,84,28,20,18,11,14,60,73,93,4,6,52,14,1,6,52,87,44,84,83,111,48,0,50,70,76,74,80,101,81,1,104,72,56,53,7,89,32,64,27,48,5,66,8,83,68,5,38,101,73,154,64,9,0,52,7,90,128,26,99,7,67,8,66,23,0,0,0,11,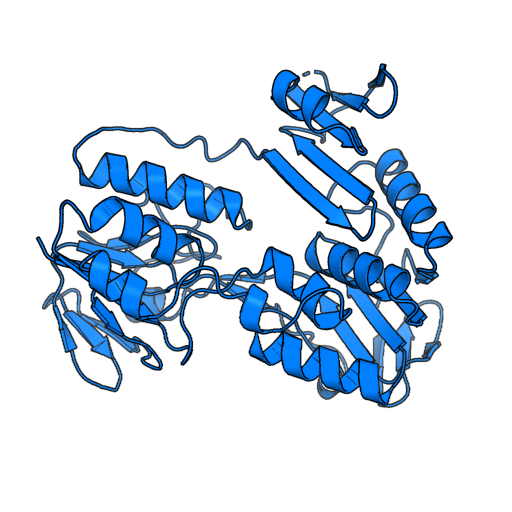29,18,8,119,15,62,123,13,99,43,143,14,114,131,84,15,59,22,16,48,30,0,53,26,0,25,136,1,43,114,34,0,99,118,26,30,26,1,0,0,16,8,11,32,60,50,0,0,21,0,0,0,1,0,8,76,41,60,50,128,3,45,0,0,24,156,35,44,103,0,32,60,1,46,69,76,0,0,78,66,0,12,70,65,2,80,157,52,43,5,120,25,51,48,105,4,72,27,77,51,7,46,77,105,0,0,62,3,80,87,30,96,8,125,2,124,9,1,0,6,17,84,40,34,51,4,37,20,84,14,1,88,129,12,44,3,118,35,45,134,0,1,77,16,55,75,46,0,113,16,60,3,174,43,1,31,0,0,8,19,0,5,23,57,82,64,62,28,24,17,23,22,101,8,8,47,70,8,0,84,14,0,0,35,27,34,66,63,82,128,58,100,28,94,16,81,82,53,17,23,84,21,65,1,4,107,13,27,0,7,25,7,25,70,19,97,31,166,30,88,91,84,101,133,63,1,15,6,3,172,122,12,3,1,1,12,83,54,117,205,13,12,95,164,66,111

InterPro domains:
  IPR016156 FAD/NAD-linked reductase, dimerisation domain superfamily [G3DSA:3.30.390.30] (299-359)
  IPR016156 FAD/NAD-linked reductase, dimerisation domain superfamily [SSF55424] (290-351)
  IPR023753 FAD/NAD(P)-binding domain [PF07992] (1-278)
  IPR036188 FAD/NAD(P)-binding domain superfamily [G3DSA:3.50.50.60] (3-275)
  IPR036188 FAD/NAD(P)-binding domain superfamily [G3DSA:3.50.50.60] (106-223)
  IPR036188 FAD/NAD(P)-binding domain superfamily [SSF51905] (1-289)
  IPR050260 FAD-dependent oxidoreductase [PTHR43429] (2-356)
  IPR054748 NAD(P)H:rubredoxin oxidoreductase, C-terminal domain [PF22353] (298-347)

B-factor: mean 39.01, std 5.91, range [18.4, 63.71]

Foldseek 3Di:
DEEEEEDQELQRVLLCLLCLVPHQAEYAYLAQAHYFDQLCLLVCLLPNDPPCVRDPDHPVVCVVSNYHYHYNWDFQAQQVVVGWTQIVVGIGDGQFYEYAQAWDFDQDDAAASVLEAEDDDSVSSVVSSVQCVVFLEEEEEAAEQVRLQNLLSNLQSPGQYEYEYAAQAHNPFDNVVSVVSVVVSVVSRYHYHYNWAFRYADQQFTATPVGTDGDRHYYYHHDIQADCVNCVVNVWDADSAQEAEQLQDTPRPSYGYAANRYDYPNDHPHDSVRSSVNSNQNSCVVVVNHDGDDRQWDWDWGCRHPKIKIWTADNVADWDDPDPQWIAHVGIIMGIPCVPVSVVVD

Sequence (346 aa):
SKVVIVGNGPGGFELAKQLSQTYEVTVIDKEPVPYYSKPMLSHYIAGFIPRNRLFPYSLDWYRKRGIEIRLAEEAKLIDRGRKVVITEKGEVPYDTLVLATGARAREPQIKGKEYLLTLRTIFDADRIKESIENSGEAIIIGGGFIGLELAGNLAEAGYHVKLIHRGAMFLGLDEELSNMIKDMLEETGVKFFLNSELLEANEEGVLTNSGFIEGKVKICAIGIVPNVDLARRSGIHTGRGILIDDNFRTSAKDVYAIGDCAEYSGIIAGTAKAAMEQARVLADILKGEPRRYNFKFRSTVFKFGKLQIAIIGNTKGEGKWIEDNTKVFYIGAVVFNDIRKATKLE